Protein 5SXP (pdb70)

B-factor: mean 20.51, std 12.81, range [7.05, 92.84]

Structure (mmCIF, N/CA/C/O backbone):
data_5SXP
#
_entry.id   5SXP
#
_cell.length_a   28.845
_cell.length_b   43.451
_cell.length_c   61.482
_cell.angle_alpha   90.37
_cell.angle_beta   101.01
_cell.angle_gamma   105.25
#
_symmetry.space_group_name_H-M   'P 1'
#
loop_
_entity.id
_entity.type
_entity.pdbx_description
1 polymer 'Rho guanine nucleotide exchange factor 7'
2 polymer 'E3 ubiquitin-protein ligase Itchy homolog'
3 water water
#
loop_
_atom_site.group_PDB
_atom_site.id
_atom_site.type_symbol
_atom_site.label_atom_id
_atom_site.label_alt_id
_atom_site.label_comp_id
_atom_site.label_asym_id
_atom_site.label_entity_id
_atom_site.label_seq_id
_atom_site.pdbx_PDB_ins_code
_atom_site.Cartn_x
_atom_site.Cartn_y
_atom_site.Cartn_z
_atom_site.occupancy
_atom_site.B_iso_or_equiv
_atom_site.auth_seq_id
_atom_site.auth_comp_id
_atom_site.auth_asym_id
_atom_site.auth_atom_id
_atom_site.pdbx_PDB_model_num
ATOM 1 N N . SER A 1 2 ? -1.220 29.214 -15.147 1.00 58.40 183 SER A N 1
ATOM 2 C CA . SER A 1 2 ? -1.449 28.922 -16.558 1.00 57.31 183 SER A CA 1
ATOM 3 C C . SER A 1 2 ? -2.020 27.515 -16.723 1.00 54.56 183 SER A C 1
ATOM 4 O O . SER A 1 2 ? -3.236 27.326 -16.681 1.00 54.98 183 SER A O 1
ATOM 11 N N . ASN A 1 3 ? -1.132 26.537 -16.913 1.00 50.73 184 ASN A N 1
ATOM 12 C CA . ASN A 1 3 ? -1.544 25.147 -17.041 1.00 46.30 184 ASN A CA 1
ATOM 13 C C . ASN A 1 3 ? -2.540 24.771 -15.949 1.00 38.33 184 ASN A C 1
ATOM 14 O O . ASN A 1 3 ? -2.432 25.211 -14.801 1.00 39.14 184 ASN A O 1
ATOM 25 N N . ASN A 1 4 ? -3.519 23.956 -16.327 1.00 29.72 185 ASN A N 1
ATOM 26 C CA . ASN A 1 4 ? -4.493 23.444 -15.373 1.00 23.93 185 ASN A CA 1
ATOM 27 C C . ASN A 1 4 ? -3.781 22.692 -14.252 1.00 21.91 185 ASN A C 1
ATOM 28 O O . ASN A 1 4 ? -2.694 22.138 -14.442 1.00 21.86 185 ASN A O 1
ATOM 39 N N . GLN A 1 5 ? -4.395 22.687 -13.068 1.00 19.44 186 GLN A N 1
ATOM 40 C CA . GLN A 1 5 ? -3.827 21.984 -11.923 1.00 17.37 186 GLN A CA 1
ATOM 41 C C . GLN A 1 5 ? -4.944 21.444 -11.043 1.00 15.26 186 GLN A C 1
ATOM 42 O O . GLN A 1 5 ? -5.884 22.168 -10.707 1.00 15.45 186 GLN A O 1
ATOM 56 N N . LEU A 1 6 ? -4.821 20.178 -10.662 1.00 13.97 187 LEU A N 1
ATOM 57 C CA . LEU A 1 6 ? -5.803 19.555 -9.790 1.00 13.78 187 LEU A CA 1
ATOM 58 C C . LEU A 1 6 ? -5.645 20.048 -8.357 1.00 12.43 187 LEU A C 1
ATOM 59 O O . LEU A 1 6 ? -4.542 20.345 -7.888 1.00 12.52 187 LEU A O 1
ATOM 75 N N . VAL A 1 7 ? -6.776 20.129 -7.663 1.00 11.88 188 VAL A N 1
ATOM 76 C CA . VAL A 1 7 ? -6.841 20.557 -6.274 1.00 11.57 188 VAL A CA 1
ATOM 77 C C . VAL A 1 7 ? -7.554 19.464 -5.495 1.00 10.86 188 VAL A C 1
ATOM 78 O O . VAL A 1 7 ? -8.576 18.937 -5.946 1.00 11.18 188 VAL A O 1
ATOM 91 N N . VAL A 1 8 ? -7.014 19.116 -4.333 1.00 10.17 189 VAL A N 1
ATOM 92 C CA . VAL A 1 8 ? -7.620 18.102 -3.484 1.00 10.88 189 VAL A CA 1
ATOM 93 C C . VAL A 1 8 ? -7.682 18.637 -2.063 1.00 11.26 189 VAL A C 1
ATOM 94 O O . VAL A 1 8 ? -7.002 19.599 -1.702 1.00 11.90 189 VAL A O 1
ATOM 107 N N . ARG A 1 9 ? -8.525 17.997 -1.260 1.00 12.03 190 ARG A N 1
ATOM 108 C CA . ARG A 1 9 ? -8.744 18.366 0.129 1.00 13.42 190 ARG A CA 1
ATOM 109 C C . ARG A 1 9 ? -8.487 17.145 1.000 1.00 10.98 190 ARG A C 1
ATOM 110 O O . ARG A 1 9 ? -8.957 16.048 0.687 1.00 11.23 190 ARG A O 1
ATOM 131 N N . ALA A 1 10 ? -7.729 17.329 2.077 1.00 10.17 191 ALA A N 1
ATOM 132 C CA . ALA A 1 10 ? -7.397 16.207 2.948 1.00 9.83 191 ALA A CA 1
ATOM 133 C C . ALA A 1 10 ? -8.646 15.661 3.633 1.00 10.21 191 ALA A C 1
ATOM 134 O O . ALA A 1 10 ? -9.419 16.415 4.235 1.00 11.32 191 ALA A O 1
ATOM 141 N N . LYS A 1 11 ? -8.841 14.339 3.523 1.00 10.74 192 LYS A N 1
ATOM 142 C CA . LYS A 1 11 ? -9.905 13.637 4.237 1.00 12.13 192 LYS A CA 1
ATOM 143 C C . LYS A 1 11 ? -9.507 13.305 5.666 1.00 11.18 192 LYS A C 1
ATOM 144 O O . LYS A 1 11 ? -10.379 13.199 6.540 1.00 11.10 192 LYS A O 1
ATOM 163 N N . PHE A 1 12 ? -8.210 13.113 5.907 1.00 9.95 193 PHE A N 1
ATOM 164 C CA . PHE A 1 12 ? -7.691 12.703 7.201 1.00 10.10 193 PHE A CA 1
ATOM 165 C C . PHE A 1 12 ? -6.414 13.479 7.485 1.00 9.72 193 PHE A C 1
ATOM 166 O O . PHE A 1 12 ? -5.858 14.149 6.608 1.00 9.66 193 PHE A O 1
ATOM 183 N N . ASN A 1 13 ? -5.944 13.366 8.725 1.00 9.44 194 ASN A N 1
ATOM 184 C CA . ASN A 1 13 ? -4.629 13.872 9.100 1.00 9.98 194 ASN A CA 1
ATOM 185 C C . ASN A 1 13 ? -3.535 12.932 8.611 1.00 10.13 194 ASN A C 1
ATOM 186 O O . ASN A 1 13 ? -3.679 11.706 8.657 1.00 10.29 194 ASN A O 1
ATOM 197 N N . PHE A 1 14 ? -2.425 13.514 8.164 1.00 9.62 195 PHE A N 1
ATOM 198 C CA . PHE A 1 14 ? -1.245 12.739 7.811 1.00 8.91 195 PHE A CA 1
ATOM 199 C C . PHE A 1 14 ? -0.018 13.500 8.276 1.00 8.78 195 PHE A C 1
ATOM 200 O O . PHE A 1 14 ? 0.090 14.710 8.047 1.00 9.07 195 PHE A O 1
ATOM 217 N N . GLN A 1 15 ? 0.901 12.791 8.923 1.00 8.62 196 GLN A N 1
ATOM 218 C CA . GLN A 1 15 ? 2.119 13.392 9.448 1.00 8.94 196 GLN A CA 1
ATOM 219 C C . GLN A 1 15 ? 3.324 12.798 8.730 1.00 8.54 196 GLN A C 1
ATOM 220 O O . GLN A 1 15 ? 3.572 11.589 8.817 1.00 9.29 196 GLN A O 1
ATOM 234 N N . GLN A 1 16 ? 4.074 13.653 8.036 1.00 8.79 197 GLN A N 1
ATOM 235 C CA . GLN A 1 16 ? 5.216 13.204 7.255 1.00 9.24 197 GLN A CA 1
ATOM 236 C C . GLN A 1 16 ? 6.264 12.562 8.159 1.00 10.18 197 GLN A C 1
ATOM 237 O O . GLN A 1 16 ? 6.403 12.911 9.335 1.00 10.76 197 GLN A O 1
ATOM 251 N N . THR A 1 17 ? 7.011 11.613 7.595 1.00 11.75 198 THR A N 1
ATOM 252 C CA . THR A 1 17 ? 8.126 10.988 8.294 1.00 13.51 198 THR A CA 1
ATOM 253 C C . THR A 1 17 ? 9.480 11.457 7.786 1.00 14.88 198 THR A C 1
ATOM 254 O O . THR A 1 17 ? 10.498 11.166 8.426 1.00 16.69 198 THR A O 1
ATOM 265 N N . ASN A 1 18 ? 9.516 12.170 6.663 1.00 14.63 199 ASN A N 1
ATOM 266 C CA . ASN A 1 18 ? 10.744 12.726 6.116 1.00 14.75 199 ASN A CA 1
ATOM 267 C C . ASN A 1 18 ? 10.379 13.964 5.303 1.00 14.25 199 ASN A C 1
ATOM 268 O O . ASN A 1 18 ? 9.206 14.334 5.191 1.00 14.49 199 ASN A O 1
ATOM 279 N N . GLU A 1 19 ? 11.392 14.613 4.732 1.00 14.96 200 GLU A N 1
ATOM 280 C CA . GLU A 1 19 ? 11.160 15.866 4.029 1.00 15.28 200 GLU A CA 1
ATOM 281 C C . GLU A 1 19 ? 10.586 15.677 2.630 1.00 15.23 200 GLU A C 1
ATOM 282 O O . GLU A 1 19 ? 10.236 16.674 1.986 1.00 16.91 200 GLU A O 1
ATOM 294 N N . ASP A 1 20 ? 10.490 14.443 2.142 1.00 14.82 201 ASP A N 1
ATOM 295 C CA . ASP A 1 20 ? 9.891 14.169 0.843 1.00 15.88 201 ASP A CA 1
ATOM 296 C C . ASP A 1 20 ? 8.402 13.872 0.931 1.00 13.75 201 ASP A C 1
ATOM 297 O O . ASP A 1 20 ? 7.782 13.583 -0.097 1.00 14.46 201 ASP A O 1
ATOM 306 N N . GLU A 1 21 ? 7.826 13.920 2.125 1.00 11.63 202 GLU A N 1
ATOM 307 C CA . GLU A 1 21 ? 6.403 13.722 2.332 1.00 10.12 202 GLU A CA 1
ATOM 308 C C . GLU A 1 21 ? 5.762 15.016 2.818 1.00 9.57 202 GLU A C 1
ATOM 309 O O . GLU A 1 21 ? 6.419 15.882 3.400 1.00 11.50 202 GLU A O 1
ATOM 321 N N . LEU A 1 22 ? 4.463 15.134 2.566 1.00 8.93 203 LEU A N 1
ATOM 322 C CA . LEU A 1 22 ? 3.699 16.342 2.855 1.00 9.52 203 LEU A CA 1
ATOM 323 C C . LEU A 1 22 ? 2.747 16.082 4.017 1.00 10.71 203 LEU A C 1
ATOM 324 O O . LEU A 1 22 ? 1.864 15.225 3.914 1.00 12.81 203 LEU A O 1
ATOM 340 N N . SER A 1 23 ? 2.920 16.829 5.108 1.00 9.30 204 SER A N 1
ATOM 341 C CA . SER A 1 23 ? 2.003 16.760 6.241 1.00 9.45 204 SER A CA 1
ATOM 342 C C . SER A 1 23 ? 0.767 17.611 5.981 1.00 10.64 204 SER A C 1
ATOM 343 O O . SER A 1 23 ? 0.837 18.650 5.318 1.00 11.68 204 SER A O 1
ATOM 351 N N . PHE A 1 24 ? -0.369 17.177 6.530 1.00 10.39 205 PHE A N 1
ATOM 352 C CA . PHE A 1 24 ? -1.547 18.034 6.514 1.00 10.56 205 PHE A CA 1
ATOM 353 C C . PHE A 1 24 ? -2.552 17.616 7.578 1.00 10.99 205 PHE A C 1
ATOM 354 O O . PHE A 1 24 ? -2.492 16.515 8.134 1.00 11.13 205 PHE A O 1
ATOM 371 N N . SER A 1 25 ? -3.470 18.539 7.859 1.00 11.88 206 SER A N 1
ATOM 372 C CA . SER A 1 25 ? -4.647 18.291 8.675 1.00 11.95 206 SER A CA 1
ATOM 373 C C . SER A 1 25 ? -5.856 18.089 7.773 1.00 11.37 206 SER A C 1
ATOM 374 O O . SER A 1 25 ? -5.936 18.650 6.677 1.00 11.89 206 SER A O 1
ATOM 382 N N . LYS A 1 26 ? -6.804 17.290 8.251 1.00 11.41 207 LYS A N 1
ATOM 383 C CA . LYS A 1 26 ? -8.085 17.174 7.570 1.00 11.54 207 LYS A CA 1
ATOM 384 C C . LYS A 1 26 ? -8.614 18.557 7.216 1.00 11.86 207 LYS A C 1
ATOM 385 O O . LYS A 1 26 ? -8.666 19.450 8.067 1.00 12.11 207 LYS A O 1
ATOM 404 N N . GLY A 1 27 ? -8.988 18.734 5.948 1.00 11.96 208 GLY A N 1
ATOM 405 C CA . GLY A 1 27 ? -9.530 19.982 5.455 1.00 12.55 208 GLY A CA 1
ATOM 406 C C . GLY A 1 27 ? -8.548 20.834 4.677 1.00 13.00 208 GLY A C 1
ATOM 407 O O . GLY A 1 27 ? -8.976 21.729 3.937 1.00 13.83 208 GLY A O 1
ATOM 411 N N . ASP A 1 28 ? -7.249 20.594 4.832 1.00 12.76 209 ASP A N 1
ATOM 412 C CA . ASP A 1 28 ? -6.254 21.368 4.100 1.00 12.97 209 ASP A CA 1
ATOM 413 C C . ASP A 1 28 ? -6.426 21.181 2.598 1.00 13.37 209 ASP A C 1
ATOM 414 O O . ASP A 1 28 ? -6.771 20.095 2.122 1.00 13.03 209 ASP A O 1
ATOM 423 N N . VAL A 1 29 ? -6.170 22.252 1.853 1.00 13.37 210 VAL A N 1
ATOM 424 C CA . VAL A 1 29 ? -6.320 22.270 0.401 1.00 13.66 210 VAL A CA 1
ATOM 425 C C . VAL A 1 29 ? -4.938 22.132 -0.225 1.00 12.37 210 VAL A C 1
ATOM 426 O O . VAL A 1 29 ? -4.046 22.950 0.029 1.00 14.53 210 VAL A O 1
ATOM 439 N N . ILE A 1 30 ? -4.779 21.114 -1.066 1.00 11.21 211 ILE A N 1
ATOM 440 C CA . ILE A 1 30 ? -3.493 20.707 -1.618 1.00 11.39 211 ILE A CA 1
ATOM 441 C C . ILE A 1 30 ? -3.555 20.840 -3.133 1.00 11.57 211 ILE A C 1
ATOM 442 O O . ILE A 1 30 ? -4.511 20.370 -3.763 1.00 11.24 211 ILE A O 1
ATOM 458 N N . HIS A 1 31 ? -2.531 21.455 -3.716 1.00 11.98 212 HIS A N 1
ATOM 459 C CA . HIS A 1 31 ? -2.424 21.597 -5.162 1.00 12.94 212 HIS A CA 1
ATOM 460 C C . HIS A 1 31 ? -1.537 20.481 -5.697 1.00 12.11 212 HIS A C 1
ATOM 461 O O . HIS A 1 31 ? -0.356 20.395 -5.345 1.00 12.10 212 HIS A O 1
ATOM 475 N N . VAL A 1 32 ? -2.114 19.631 -6.540 1.00 11.73 213 VAL A N 1
ATOM 476 C CA . VAL A 1 32 ? -1.472 18.390 -6.961 1.00 11.30 213 VAL A CA 1
ATOM 477 C C . VAL A 1 32 ? -0.451 18.683 -8.049 1.00 11.16 213 VAL A C 1
ATOM 478 O O . VAL A 1 32 ? -0.722 19.430 -8.997 1.00 12.61 213 VAL A O 1
ATOM 491 N N . THR A 1 33 ? 0.728 18.074 -7.926 1.00 10.70 214 THR A N 1
ATOM 492 C CA . THR A 1 33 ? 1.785 18.206 -8.917 1.00 11.01 214 THR A CA 1
ATOM 493 C C . THR A 1 33 ? 2.088 16.914 -9.658 1.00 11.25 214 THR A C 1
ATOM 494 O O . THR A 1 33 ? 2.515 16.966 -10.816 1.00 11.40 214 THR A O 1
ATOM 505 N N . ARG A 1 34 ? 1.872 15.761 -9.028 1.00 10.82 215 ARG A N 1
ATOM 506 C CA . ARG A 1 34 ? 2.112 14.473 -9.660 1.00 10.53 215 ARG A CA 1
ATOM 507 C C . ARG A 1 34 ? 1.060 13.474 -9.213 1.00 10.14 215 ARG A C 1
ATOM 508 O O . ARG A 1 34 ? 0.720 13.404 -8.027 1.00 10.45 215 ARG A O 1
ATOM 529 N N . VAL A 1 35 ? 0.551 12.710 -10.176 1.00 9.37 216 VAL A N 1
ATOM 530 C CA . VAL A 1 35 ? -0.332 11.579 -9.926 1.00 10.05 216 VAL A CA 1
ATOM 531 C C . VAL A 1 35 ? 0.301 10.351 -10.561 1.00 12.81 216 VAL A C 1
ATOM 532 O O . VAL A 1 35 ? 0.697 10.384 -11.732 1.00 13.55 216 VAL A O 1
ATOM 545 N N . GLU A 1 36 ? 0.390 9.276 -9.784 1.00 15.12 217 GLU A N 1
ATOM 546 C CA . GLU A 1 36 ? 0.973 8.017 -10.215 1.00 19.11 217 GLU A CA 1
ATOM 547 C C . GLU A 1 36 ? 0.259 6.892 -9.489 1.00 19.22 217 GLU A C 1
ATOM 548 O O . GLU A 1 36 ? -0.254 7.082 -8.384 1.00 18.71 217 GLU A O 1
ATOM 560 N N . GLU A 1 37 ? 0.245 5.718 -10.110 1.00 22.05 218 GLU A N 1
ATOM 561 C CA . GLU A 1 37 ? -0.133 4.513 -9.391 1.00 25.99 218 GLU A CA 1
ATOM 562 C C . GLU A 1 37 ? 0.880 4.248 -8.282 1.00 24.98 218 GLU A C 1
ATOM 563 O O . GLU A 1 37 ? 2.029 4.693 -8.341 1.00 25.73 218 GLU A O 1
ATOM 575 N N . GLY A 1 38 ? 0.435 3.540 -7.248 1.00 23.87 219 GLY A N 1
ATOM 576 C CA . GLY A 1 38 ? 1.310 3.089 -6.176 1.00 23.56 219 GLY A CA 1
ATOM 577 C C . GLY A 1 38 ? 0.954 3.611 -4.798 1.00 21.72 219 GLY A C 1
ATOM 578 O O . GLY A 1 38 ? 1.676 3.296 -3.842 1.00 23.91 219 GLY A O 1
ATOM 582 N N . GLY A 1 39 ? -0.115 4.399 -4.633 1.00 17.19 220 GLY A N 1
ATOM 583 C CA . GLY A 1 39 ? -0.581 4.809 -3.326 1.00 14.16 220 GLY A CA 1
ATOM 584 C C . GLY A 1 39 ? -0.195 6.208 -2.897 1.00 11.17 220 GLY A C 1
ATOM 585 O O . GLY A 1 39 ? -0.690 6.669 -1.860 1.00 10.80 220 GLY A O 1
ATOM 589 N N . TRP A 1 40 ? 0.641 6.907 -3.663 1.00 10.31 221 TRP A N 1
ATOM 590 C CA . TRP A 1 40 ? 1.136 8.223 -3.284 1.00 9.20 221 TRP A CA 1
ATOM 591 C C . TRP A 1 40 ? 0.993 9.196 -4.444 1.00 9.03 221 TRP A C 1
ATOM 592 O O . TRP A 1 40 ? 1.286 8.854 -5.592 1.00 10.36 221 TRP A O 1
ATOM 613 N N . TRP A 1 41 ? 0.544 10.408 -4.128 1.00 8.55 222 TRP A N 1
ATOM 614 C CA . TRP A 1 41 ? 0.566 11.539 -5.046 1.00 8.37 222 TRP A CA 1
ATOM 615 C C . TRP A 1 41 ? 1.420 12.645 -4.447 1.00 8.27 222 TRP A C 1
ATOM 616 O O . TRP A 1 41 ? 1.709 12.644 -3.250 1.00 8.25 222 TRP A O 1
ATOM 637 N N . GLU A 1 42 ? 1.809 13.603 -5.287 1.00 8.03 223 GLU A N 1
ATOM 638 C CA . GLU A 1 42 ? 2.644 14.726 -4.873 1.00 8.79 223 GLU A CA 1
ATOM 639 C C . GLU A 1 42 ? 1.860 16.025 -5.002 1.00 9.15 223 GLU A C 1
ATOM 640 O O . GLU A 1 42 ? 1.070 16.191 -5.936 1.00 9.32 223 GLU A O 1
ATOM 652 N N . GLY A 1 43 ? 2.079 16.944 -4.066 1.00 8.60 224 GLY A N 1
ATOM 653 C CA . GLY A 1 43 ? 1.396 18.221 -4.124 1.00 9.71 224 GLY A CA 1
ATOM 654 C C . GLY A 1 43 ? 2.051 19.240 -3.219 1.00 10.67 224 GLY A C 1
ATOM 655 O O . GLY A 1 43 ? 3.033 18.959 -2.527 1.00 10.17 224 GLY A O 1
ATOM 659 N N . THR A 1 44 ? 1.488 20.444 -3.241 1.00 12.15 225 THR A N 1
ATOM 660 C CA . THR A 1 44 ? 2.026 21.577 -2.511 1.00 13.66 225 THR A CA 1
ATOM 661 C C . THR A 1 44 ? 0.978 22.128 -1.558 1.00 12.72 225 THR A C 1
ATOM 662 O O . THR A 1 44 ? -0.219 22.163 -1.869 1.00 13.06 225 THR A O 1
ATOM 673 N N . LEU A 1 45 ? 1.455 22.573 -0.399 1.00 12.77 226 LEU A N 1
ATOM 674 C CA . LEU A 1 45 ? 0.609 23.127 0.651 1.00 12.45 226 LEU A CA 1
ATOM 675 C C . LEU A 1 45 ? 1.446 24.101 1.463 1.00 13.76 226 LEU A C 1
ATOM 676 O O . LEU A 1 45 ? 2.490 23.717 2.001 1.00 13.63 226 LEU A O 1
ATOM 692 N N . ASN A 1 46 ? 0.997 25.353 1.532 1.00 16.29 227 ASN A N 1
ATOM 693 C CA . ASN A 1 46 ? 1.606 26.365 2.396 1.00 19.84 227 ASN A CA 1
ATOM 694 C C . ASN A 1 46 ? 3.123 26.414 2.223 1.00 20.78 227 ASN A C 1
ATOM 695 O O . ASN A 1 46 ? 3.882 26.472 3.194 1.00 22.08 227 ASN A O 1
ATOM 706 N N . GLY A 1 47 ? 3.569 26.392 0.969 1.00 19.73 228 GLY A N 1
ATOM 707 C CA . GLY A 1 47 ? 4.977 26.547 0.661 1.00 20.45 228 GLY A CA 1
ATOM 708 C C . GLY A 1 47 ? 5.806 25.290 0.781 1.00 20.76 228 GLY A C 1
ATOM 709 O O . GLY A 1 47 ? 7.030 25.358 0.613 1.00 22.18 228 GLY A O 1
ATOM 713 N N . ARG A 1 48 ? 5.184 24.149 1.063 1.00 20.06 229 ARG A N 1
ATOM 714 C CA . ARG A 1 48 ? 5.869 22.871 1.157 1.00 20.42 229 ARG A CA 1
ATOM 715 C C . ARG A 1 48 ? 5.385 21.951 0.044 1.00 17.62 229 ARG A C 1
ATOM 716 O O . ARG A 1 48 ? 4.237 22.035 -0.397 1.00 16.02 229 ARG A O 1
ATOM 737 N N . THR A 1 49 ? 6.277 21.075 -0.411 1.00 17.45 230 THR A N 1
ATOM 738 C CA . THR A 1 49 ? 5.961 20.104 -1.445 1.00 17.13 230 THR A CA 1
ATOM 739 C C . THR A 1 49 ? 6.348 18.721 -0.949 1.00 15.75 230 THR A C 1
ATOM 740 O O . THR A 1 49 ? 7.353 18.564 -0.246 1.00 16.21 230 THR A O 1
ATOM 751 N N . GLY A 1 50 ? 5.545 17.724 -1.296 1.00 12.42 231 GLY A N 1
ATOM 752 C CA . GLY A 1 50 ? 5.903 16.361 -0.956 1.00 11.42 231 GLY A CA 1
ATOM 753 C C . GLY A 1 50 ? 4.808 15.391 -1.337 1.00 9.44 231 GLY A C 1
ATOM 754 O O . GLY A 1 50 ? 3.752 15.771 -1.857 1.00 10.13 231 GLY A O 1
ATOM 758 N N . TRP A 1 51 ? 5.090 14.120 -1.074 1.00 9.00 232 TRP A N 1
ATOM 759 C CA . TRP A 1 51 ? 4.181 13.028 -1.379 1.00 8.27 232 TRP A CA 1
ATOM 760 C C . TRP A 1 51 ? 3.269 12.733 -0.196 1.00 8.88 232 TRP A C 1
ATOM 761 O O . TRP A 1 51 ? 3.653 12.877 0.967 1.00 9.10 232 TRP A O 1
ATOM 782 N N . PHE A 1 52 ? 2.052 12.309 -0.510 1.00 8.56 233 PHE A N 1
ATOM 783 C CA . PHE A 1 52 ? 1.046 12.003 0.492 1.00 8.49 233 PHE A CA 1
ATOM 784 C C . PHE A 1 52 ? 0.217 10.824 0.006 1.00 8.26 233 PHE A C 1
ATOM 785 O O . PHE A 1 52 ? 0.218 10.509 -1.190 1.00 8.59 233 PHE A O 1
ATOM 802 N N . PRO A 1 53 ? -0.503 10.149 0.906 1.00 8.36 234 PRO A N 1
ATOM 803 C CA . PRO A 1 53 ? -1.323 9.005 0.478 1.00 8.53 234 PRO A CA 1
ATOM 804 C C . PRO A 1 53 ? -2.479 9.453 -0.402 1.00 8.97 234 PRO A C 1
ATOM 805 O O . PRO A 1 53 ? -3.274 10.313 -0.016 1.00 9.67 234 PRO A O 1
ATOM 816 N N . SER A 1 54 ? -2.577 8.856 -1.592 1.00 10.49 235 SER A N 1
ATOM 817 C CA . SER A 1 54 ? -3.637 9.248 -2.517 1.00 11.33 235 SER A CA 1
ATOM 818 C C . SER A 1 54 ? -5.020 8.934 -1.965 1.00 11.57 235 SER A C 1
ATOM 819 O O . SER A 1 54 ? -5.996 9.583 -2.354 1.00 12.38 235 SER A O 1
ATOM 827 N N . ASN A 1 55 ? -5.132 7.967 -1.057 1.00 11.36 236 ASN A N 1
ATOM 828 C CA A ASN A 1 55 ? -6.410 7.634 -0.446 0.55 12.57 236 ASN A CA 1
ATOM 829 C CA B ASN A 1 55 ? -6.428 7.645 -0.474 0.45 12.57 236 ASN A CA 1
ATOM 830 C C . ASN A 1 55 ? -6.789 8.558 0.695 1.00 11.19 236 ASN A C 1
ATOM 831 O O . ASN A 1 55 ? -7.853 8.373 1.295 1.00 12.53 236 ASN A O 1
ATOM 852 N N . TYR A 1 56 ? -5.945 9.531 1.022 1.00 10.07 237 TYR A N 1
ATOM 853 C CA . TYR A 1 56 ? -6.189 10.441 2.130 1.00 9.53 237 TYR A CA 1
ATOM 854 C C . TYR A 1 56 ? -6.804 11.760 1.687 1.00 10.48 237 TYR A C 1
ATOM 855 O O . TYR A 1 56 ? -6.987 12.653 2.519 1.00 10.74 237 TYR A O 1
ATOM 873 N N . VAL A 1 57 ? -7.143 11.908 0.405 1.00 10.40 238 VAL A N 1
ATOM 874 C CA . VAL A 1 57 ? -7.669 13.165 -0.109 1.00 9.98 238 VAL A CA 1
ATOM 875 C C . VAL A 1 57 ? -8.913 12.900 -0.946 1.00 11.51 238 VAL A C 1
ATOM 876 O O . VAL A 1 57 ? -9.162 11.785 -1.413 1.00 12.32 238 VAL A O 1
ATOM 889 N N . ARG A 1 58 ? -9.695 13.956 -1.127 1.00 11.85 239 ARG A N 1
ATOM 890 C CA . ARG A 1 58 ? -10.846 13.932 -2.015 1.00 13.96 239 ARG A CA 1
ATOM 891 C C . ARG A 1 58 ? -10.746 15.109 -2.974 1.00 12.68 239 ARG A C 1
ATOM 892 O O . ARG A 1 58 ? -10.107 16.120 -2.679 1.00 12.72 239 ARG A O 1
ATOM 913 N N . GLU A 1 59 ? -11.365 14.955 -4.137 1.00 12.35 240 GLU A N 1
ATOM 914 C CA A GLU A 1 59 ? -11.293 15.947 -5.205 0.66 12.08 240 GLU A CA 1
ATOM 915 C CA B GLU A 1 59 ? -11.224 15.976 -5.153 0.34 11.71 240 GLU A CA 1
ATOM 916 C C . GLU A 1 59 ? -12.156 17.160 -4.884 1.00 12.82 240 GLU A C 1
ATOM 917 O O . GLU A 1 59 ? -13.117 17.082 -4.111 1.00 13.05 240 GLU A O 1
ATOM 940 N N . VAL A 1 60 ? -11.818 18.283 -5.515 1.00 13.51 241 VAL A N 1
ATOM 941 C CA . VAL A 1 60 ? -12.566 19.530 -5.422 1.00 14.89 241 VAL A CA 1
ATOM 942 C C . VAL A 1 60 ? -13.051 19.881 -6.820 1.00 15.71 241 VAL A C 1
ATOM 943 O O . VAL A 1 60 ? -12.257 19.898 -7.769 1.00 15.86 241 VAL A O 1
ATOM 956 N N . LYS A 1 61 ? -14.342 20.171 -6.950 1.00 16.03 242 LYS A N 1
ATOM 957 C CA . LYS A 1 61 ? -14.892 20.518 -8.255 1.00 16.13 242 LYS A CA 1
ATOM 958 C C . LYS A 1 61 ? -14.404 21.899 -8.671 1.00 16.63 242 LYS A C 1
ATOM 959 O O . LYS A 1 61 ? -14.552 22.873 -7.926 1.00 17.63 242 LYS A O 1
ATOM 978 N N . ALA A 1 62 ? -13.828 21.980 -9.868 1.00 16.48 243 ALA A N 1
ATOM 979 C CA . ALA A 1 62 ? -13.324 23.241 -10.404 1.00 18.61 243 ALA A CA 1
ATOM 980 C C . ALA A 1 62 ? -14.465 24.137 -10.867 1.00 22.11 243 ALA A C 1
ATOM 981 O O . ALA A 1 62 ? -15.522 23.663 -11.291 1.00 22.27 243 ALA A O 1
ATOM 989 N N . SER B 1 2 ? -7.890 1.679 -1.770 1.00 75.74 183 SER B N 1
ATOM 990 C CA . SER B 1 2 ? -7.161 2.016 -2.990 1.00 75.35 183 SER B CA 1
ATOM 991 C C . SER B 1 2 ? -8.077 2.721 -3.982 1.00 73.42 183 SER B C 1
ATOM 992 O O . SER B 1 2 ? -7.796 2.763 -5.176 1.00 73.43 183 SER B O 1
ATOM 999 N N . ASN B 1 3 ? -9.140 3.336 -3.463 1.00 71.12 184 ASN B N 1
ATOM 1000 C CA . A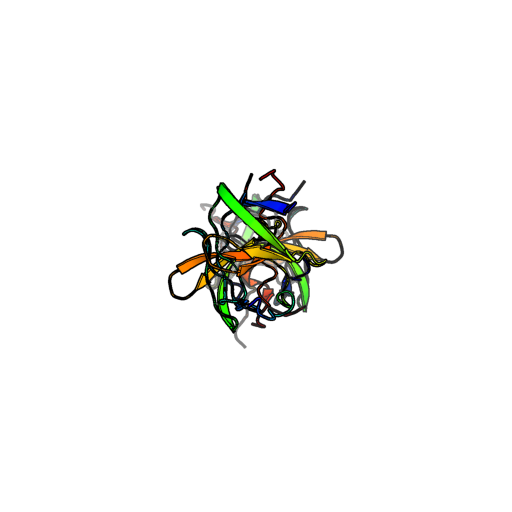SN B 1 3 ? -10.334 3.610 -4.253 1.00 68.31 184 ASN B CA 1
ATOM 1001 C C . ASN B 1 3 ? -10.541 5.078 -4.617 1.00 62.66 184 ASN B C 1
ATOM 1002 O O . ASN B 1 3 ? -11.635 5.429 -5.072 1.00 63.64 184 ASN B O 1
ATOM 1013 N N . ASN B 1 4 ? -9.550 5.948 -4.437 1.00 55.39 185 ASN B N 1
ATOM 1014 C CA . ASN B 1 4 ? -9.743 7.346 -4.824 1.00 48.13 185 ASN B CA 1
ATOM 1015 C C . ASN B 1 4 ? -9.847 7.415 -6.343 1.00 43.82 185 ASN B C 1
ATOM 1016 O O . ASN B 1 4 ? -8.844 7.315 -7.053 1.00 43.64 185 ASN B O 1
ATOM 1027 N N . GLN B 1 5 ? -11.069 7.583 -6.848 1.00 39.19 186 GLN B N 1
ATOM 1028 C CA . GLN B 1 5 ? -11.292 7.720 -8.283 1.00 34.23 186 GLN B CA 1
ATOM 1029 C C . GLN B 1 5 ? -11.045 9.166 -8.685 1.00 26.83 186 GLN B C 1
ATOM 1030 O O . GLN B 1 5 ? -11.845 10.048 -8.358 1.00 26.24 186 GLN B O 1
ATOM 1044 N N . LEU B 1 6 ? -9.962 9.404 -9.421 1.00 20.91 187 LEU B N 1
ATOM 1045 C CA . LEU B 1 6 ? -9.596 10.737 -9.877 1.00 17.64 187 LEU B CA 1
ATOM 1046 C C . LEU B 1 6 ? -10.206 10.960 -11.258 1.00 15.03 187 LEU B C 1
ATOM 1047 O O . LEU B 1 6 ? -9.790 10.327 -12.235 1.00 15.26 187 LEU B O 1
ATOM 1063 N N . VAL B 1 7 ? -11.173 11.875 -11.352 1.00 12.66 188 VAL B N 1
ATOM 1064 C CA . VAL B 1 7 ? -11.922 12.099 -12.585 1.00 11.58 188 VAL B CA 1
ATOM 1065 C C . VAL B 1 7 ? -11.900 13.569 -12.982 1.00 10.76 188 VAL B C 1
ATOM 1066 O O . VAL B 1 7 ? -11.852 14.475 -12.141 1.00 10.64 188 VAL B O 1
ATOM 1079 N N . VAL B 1 8 ? -11.956 13.790 -14.294 1.00 10.04 189 VAL B N 1
ATOM 1080 C CA . VAL B 1 8 ? -12.073 15.108 -14.900 1.00 9.48 189 VAL B CA 1
ATOM 1081 C C . VAL B 1 8 ? -13.146 15.030 -15.980 1.00 10.14 189 VAL B C 1
ATOM 1082 O O . VAL B 1 8 ? -13.438 13.963 -16.524 1.00 10.50 189 VAL B O 1
ATOM 1095 N N . ARG B 1 9 ? -13.717 16.188 -16.302 1.00 10.51 190 ARG B N 1
ATOM 1096 C CA . ARG B 1 9 ? -14.762 16.302 -17.315 1.00 10.34 190 ARG B CA 1
ATOM 1097 C C . ARG B 1 9 ? -14.253 17.162 -18.465 1.00 10.58 190 ARG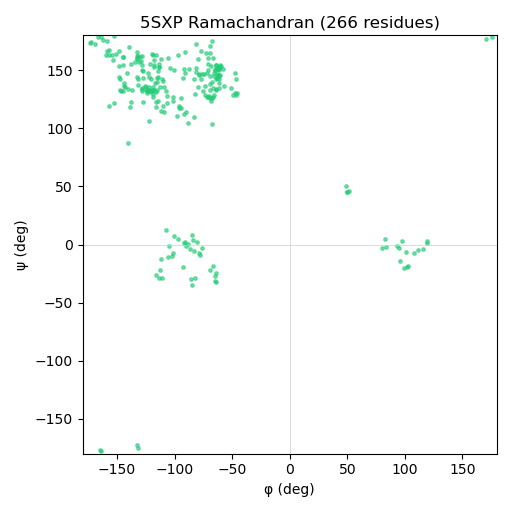 B C 1
ATOM 1098 O O . ARG B 1 9 ? -13.715 18.251 -18.242 1.00 11.05 190 ARG B O 1
ATOM 1119 N N . ALA B 1 10 ? -14.420 16.672 -19.689 1.00 10.22 191 ALA B N 1
ATOM 1120 C CA . ALA B 1 10 ? -13.942 17.405 -20.854 1.00 10.90 191 ALA B CA 1
ATOM 1121 C C . ALA B 1 10 ? -14.719 18.704 -21.046 1.00 11.39 191 ALA B C 1
ATOM 1122 O O . ALA B 1 10 ? -15.954 18.705 -21.088 1.00 12.80 191 ALA B O 1
ATOM 1129 N N . LYS B 1 11 ? -13.980 19.814 -21.147 1.00 11.49 192 LYS B N 1
ATOM 1130 C CA . LYS B 1 11 ? -14.557 21.106 -21.510 1.00 13.75 192 LYS B CA 1
ATOM 1131 C C . LYS B 1 11 ? -14.652 21.287 -23.017 1.00 12.81 192 LYS B C 1
ATOM 1132 O O . LYS B 1 11 ? -15.527 22.018 -23.499 1.00 13.57 192 LYS B O 1
ATOM 1151 N N . PHE B 1 12 ? -13.744 20.659 -23.760 1.00 12.47 193 PHE B N 1
ATOM 1152 C CA . PHE B 1 12 ? -13.661 20.787 -25.206 1.00 12.14 193 PHE B CA 1
ATOM 1153 C C . PHE B 1 12 ? -13.400 19.411 -25.799 1.00 11.72 193 PHE B C 1
ATOM 1154 O O . PHE B 1 12 ? -12.859 18.521 -25.138 1.00 12.49 193 PHE B O 1
ATOM 1171 N N . ASN B 1 13 ? -13.786 19.248 -27.059 1.00 11.22 194 ASN B N 1
ATOM 1172 C CA . ASN B 1 13 ? -13.417 18.055 -27.802 1.00 11.44 194 ASN B CA 1
ATOM 1173 C C . ASN B 1 13 ? -11.909 18.014 -28.022 1.00 10.94 194 ASN B C 1
ATOM 1174 O O . ASN B 1 13 ? -11.252 19.047 -28.187 1.00 10.59 194 ASN B O 1
ATOM 1185 N N . PHE B 1 14 ? -11.365 16.799 -28.052 1.00 10.67 195 PHE B N 1
ATOM 1186 C CA . PHE B 1 14 ? -9.975 16.577 -28.432 1.00 9.28 195 PHE B CA 1
ATOM 1187 C C . PHE B 1 14 ? -9.882 15.285 -29.224 1.00 9.22 195 PHE B C 1
ATOM 1188 O O . PHE B 1 14 ? -10.473 14.270 -28.839 1.00 9.23 195 PHE B O 1
ATOM 1205 N N . GLN B 1 15 ? -9.128 15.321 -30.323 1.00 9.55 196 GLN B N 1
ATOM 1206 C CA . GLN B 1 15 ? -8.969 14.170 -31.206 1.00 10.25 196 GLN B CA 1
ATOM 1207 C C . GLN B 1 15 ? -7.517 13.717 -31.214 1.00 9.87 196 GLN B C 1
ATOM 1208 O O . GLN B 1 15 ? -6.616 14.492 -31.558 1.00 10.50 196 GLN B O 1
ATOM 1222 N N . GLN B 1 16 ? -7.304 12.454 -30.855 1.00 8.92 197 GLN B N 1
ATOM 1223 C CA . GLN B 1 16 ? -5.976 11.864 -30.835 1.00 9.40 197 GLN B CA 1
ATOM 1224 C C . GLN B 1 16 ? -5.352 11.869 -32.225 1.00 10.36 197 GLN B C 1
ATOM 1225 O O . GLN B 1 16 ? -6.046 11.812 -33.244 1.00 10.65 197 GLN B O 1
ATOM 1239 N N . THR B 1 17 ? -4.020 11.915 -32.257 1.00 10.85 198 THR B N 1
ATOM 1240 C CA . THR B 1 17 ? -3.273 11.766 -33.500 1.00 12.42 198 THR B CA 1
ATOM 1241 C C . THR B 1 17 ? -2.665 10.378 -33.665 1.00 13.58 198 THR B C 1
ATOM 1242 O O . THR B 1 17 ? -2.197 10.055 -34.764 1.00 14.07 198 THR B O 1
ATOM 1253 N N . ASN B 1 18 ? -2.696 9.547 -32.624 1.00 13.58 199 ASN B N 1
ATOM 1254 C CA . ASN B 1 18 ? -2.179 8.184 -32.681 1.00 12.91 199 ASN B CA 1
ATOM 1255 C C . ASN B 1 18 ? -2.716 7.418 -31.478 1.00 12.96 199 ASN B C 1
ATOM 1256 O O . ASN B 1 18 ? -3.485 7.951 -30.672 1.00 12.81 199 ASN B O 1
ATOM 1267 N N . GLU B 1 19 ? -2.281 6.159 -31.354 1.00 14.81 200 GLU B N 1
ATOM 1268 C CA . GLU B 1 19 ? -2.798 5.263 -30.316 1.00 18.08 200 GLU B CA 1
ATOM 1269 C C . GLU B 1 19 ? -2.416 5.698 -28.908 1.00 14.77 200 GLU B C 1
ATOM 1270 O O . GLU B 1 19 ? -3.020 5.214 -27.943 1.00 15.02 200 GLU B O 1
ATOM 1282 N N . ASP B 1 20 ? -1.402 6.552 -28.763 1.00 12.72 201 ASP B N 1
ATOM 1283 C CA . ASP B 1 20 ? -0.923 6.973 -27.451 1.00 12.62 201 ASP B CA 1
ATOM 1284 C C . ASP B 1 20 ? -1.746 8.106 -26.863 1.00 11.04 201 ASP B C 1
ATOM 1285 O O . ASP B 1 20 ? -1.503 8.494 -25.714 1.00 11.84 201 ASP B O 1
ATOM 1294 N N . GLU B 1 21 ? -2.693 8.650 -27.619 1.00 10.46 202 GLU B N 1
ATOM 1295 C CA . GLU B 1 21 ? -3.466 9.804 -27.196 1.00 10.90 202 GLU B CA 1
ATOM 1296 C C . GLU B 1 21 ? -4.935 9.424 -27.097 1.00 9.74 202 GLU B C 1
ATOM 1297 O O . GLU B 1 21 ? -5.406 8.505 -27.777 1.00 10.38 202 GLU B O 1
ATOM 1309 N N . LEU B 1 22 ? -5.647 10.130 -26.223 1.00 8.95 203 LEU B N 1
ATOM 1310 C CA . LEU B 1 22 ? -7.013 9.791 -25.838 1.00 9.38 203 LEU B CA 1
ATOM 1311 C C . LEU B 1 22 ? -7.978 10.818 -26.421 1.00 9.79 203 LEU B C 1
ATOM 1312 O O . LEU B 1 22 ? -7.953 11.987 -26.021 1.00 11.67 203 LEU B O 1
ATOM 1328 N N . SER B 1 23 ? -8.839 10.379 -27.340 1.00 9.73 204 SER B N 1
ATOM 1329 C CA . SER B 1 23 ? -9.890 11.231 -27.881 1.00 9.13 204 SER B CA 1
ATOM 1330 C C . SER B 1 23 ? -11.066 11.328 -26.912 1.00 10.07 204 SER B C 1
ATOM 1331 O O . SER B 1 23 ? -11.402 10.369 -26.212 1.00 11.20 204 SER B O 1
ATOM 1339 N N . PHE B 1 24 ? -11.708 12.493 -26.887 1.00 9.66 205 PHE B N 1
ATOM 1340 C CA . PHE B 1 24 ? -12.952 12.619 -26.140 1.00 9.90 205 PHE B CA 1
ATOM 1341 C C . PHE B 1 24 ? -13.770 13.779 -26.689 1.00 10.84 205 PHE B C 1
ATOM 1342 O O . PHE B 1 24 ? -13.295 14.602 -27.478 1.00 10.22 205 PHE B O 1
ATOM 1359 N N . SER B 1 25 ? -15.025 13.816 -26.259 1.00 11.98 206 SER B N 1
ATOM 1360 C CA . SER B 1 25 ? -15.950 14.884 -26.586 1.00 12.79 206 SER B CA 1
ATOM 1361 C C . SER B 1 25 ? -16.290 15.658 -25.325 1.00 12.70 206 SER B C 1
ATOM 1362 O O . SER B 1 25 ? -16.234 15.122 -24.214 1.00 12.77 206 SER B O 1
ATOM 1370 N N . LYS B 1 26 ? -16.633 16.931 -25.509 1.00 12.95 207 LYS B N 1
ATOM 1371 C CA . LYS B 1 26 ? -17.100 17.756 -24.407 1.00 13.68 207 LYS B CA 1
ATOM 1372 C C . LYS B 1 26 ? -18.136 16.995 -23.589 1.00 13.81 207 LYS B C 1
ATOM 1373 O O . LYS B 1 26 ? -19.079 16.423 -24.141 1.00 14.56 207 LYS B O 1
ATOM 1392 N N . GLY B 1 27 ? -17.944 16.970 -22.270 1.00 12.62 208 GLY B N 1
ATOM 1393 C CA . GLY B 1 27 ? -18.849 16.296 -21.366 1.00 12.73 208 GLY B CA 1
ATOM 1394 C C . GLY B 1 27 ? -18.390 14.920 -20.920 1.00 13.62 208 GLY B C 1
ATOM 1395 O O . GLY B 1 27 ? -18.872 14.427 -19.893 1.00 14.04 208 GLY B O 1
ATOM 1399 N N . ASP B 1 28 ? -17.482 14.288 -21.664 1.00 12.72 209 ASP B N 1
ATOM 1400 C CA . ASP B 1 28 ? -16.961 12.989 -21.270 1.00 12.53 209 ASP B CA 1
ATOM 1401 C C . ASP B 1 28 ? -16.235 13.100 -19.934 1.00 12.25 209 ASP B C 1
ATOM 1402 O O . ASP B 1 28 ? -15.587 14.104 -19.635 1.00 11.65 209 ASP B O 1
ATOM 1411 N N . VAL B 1 29 ? -16.328 12.040 -19.138 1.00 12.51 210 VAL B N 1
ATOM 1412 C CA . VAL B 1 29 ? -15.638 11.937 -17.856 1.00 12.28 210 VAL B CA 1
ATOM 1413 C C . VAL B 1 29 ? -14.485 10.958 -18.021 1.00 12.54 210 VAL B C 1
ATOM 1414 O O . VAL B 1 29 ? -14.690 9.795 -18.383 1.00 13.39 210 VAL B O 1
ATOM 1427 N N . ILE B 1 30 ? -13.278 11.442 -17.748 1.00 12.02 211 ILE B N 1
ATOM 1428 C CA . ILE B 1 30 ? -12.036 10.702 -17.935 1.00 11.66 211 ILE B CA 1
ATOM 1429 C C . ILE B 1 30 ? -11.461 10.353 -16.570 1.00 10.91 211 ILE B C 1
ATOM 1430 O O . ILE B 1 30 ? -11.402 11.203 -15.679 1.00 10.24 211 ILE B O 1
ATOM 1446 N N . HIS B 1 31 ? -11.014 9.107 -16.419 1.00 11.16 212 HIS B N 1
ATOM 1447 C CA . HIS B 1 31 ? -10.338 8.664 -15.205 1.00 11.51 212 HIS B CA 1
ATOM 1448 C C . HIS B 1 31 ? -8.842 8.911 -15.366 1.00 11.73 212 HIS B C 1
ATOM 1449 O O . HIS B 1 31 ? -8.191 8.302 -16.221 1.00 12.86 212 HIS B O 1
ATOM 1463 N N . VAL B 1 32 ? -8.304 9.821 -14.565 1.00 10.93 213 VAL B N 1
ATOM 1464 C CA . VAL B 1 32 ? -6.921 10.250 -14.732 1.00 11.39 213 VAL B CA 1
ATOM 1465 C C . VAL B 1 32 ? -5.999 9.249 -14.056 1.00 11.79 213 VAL B C 1
ATOM 1466 O O . VAL B 1 32 ? -6.194 8.894 -12.886 1.00 13.94 213 VAL B O 1
ATOM 1479 N N . THR B 1 33 ? -4.984 8.795 -14.795 1.00 10.73 214 THR B N 1
ATOM 1480 C CA . THR B 1 33 ? -4.024 7.828 -14.289 1.00 11.96 214 THR B CA 1
ATOM 1481 C C . THR B 1 33 ? -2.620 8.390 -14.120 1.00 11.79 214 THR B C 1
ATOM 1482 O O . THR B 1 33 ? -1.844 7.831 -13.339 1.00 12.36 214 THR B O 1
ATOM 1493 N N . ARG B 1 34 ? -2.271 9.473 -14.812 1.00 10.18 215 ARG B N 1
ATOM 1494 C CA . ARG B 1 34 ? -0.953 10.064 -14.627 1.00 10.65 215 ARG B CA 1
ATOM 1495 C C . ARG B 1 34 ? -1.021 11.573 -14.800 1.00 9.62 215 ARG B C 1
ATOM 1496 O O . ARG B 1 34 ? -1.589 12.067 -15.778 1.00 9.69 215 ARG B O 1
ATOM 1517 N N . VAL B 1 35 ? -0.424 12.294 -13.853 1.00 9.52 216 VAL B N 1
ATOM 1518 C CA . VAL B 1 35 ? -0.217 13.732 -13.960 1.00 9.79 216 VAL B CA 1
ATOM 1519 C C . VAL B 1 35 ? 1.269 14.001 -13.795 1.00 11.17 216 VAL B C 1
ATOM 1520 O O . VAL B 1 35 ? 1.901 13.475 -12.874 1.00 11.48 216 VAL B O 1
ATOM 1533 N N . GLU B 1 36 ? 1.818 14.806 -14.696 1.00 12.39 217 GLU B N 1
ATOM 1534 C CA . GLU B 1 36 ? 3.153 15.360 -14.546 1.00 15.14 217 GLU B CA 1
ATOM 1535 C C . GLU B 1 36 ? 3.145 16.719 -15.226 1.00 15.74 217 GLU B C 1
ATOM 1536 O O . GLU B 1 36 ? 2.206 17.064 -15.944 1.00 16.14 217 GLU B O 1
ATOM 1548 N N . GLU B 1 37 ? 4.182 17.509 -14.971 1.00 18.16 218 GLU B N 1
ATOM 1549 C CA . GLU B 1 37 ? 4.237 18.842 -15.555 1.00 19.54 218 GLU B CA 1
ATOM 1550 C C . GLU B 1 37 ? 4.240 18.759 -17.081 1.00 19.21 218 GLU B C 1
ATOM 1551 O O . GLU B 1 37 ? 4.629 17.746 -17.667 1.00 19.16 218 GLU B O 1
ATOM 1563 N N . GLY B 1 38 ? 3.768 19.825 -17.728 1.00 19.91 219 GLY B N 1
ATOM 1564 C CA . GLY B 1 38 ? 3.984 20.004 -19.159 1.00 20.04 219 GLY B CA 1
ATOM 1565 C C . GLY B 1 38 ? 2.739 20.076 -20.031 1.00 20.17 219 GLY B C 1
ATOM 1566 O O . GLY B 1 38 ? 2.879 20.164 -21.260 1.00 22.88 219 GLY B O 1
ATOM 1570 N N . GLY B 1 39 ? 1.531 20.036 -19.481 1.00 15.17 220 GLY B N 1
ATOM 1571 C CA . GLY B 1 39 ? 0.326 20.249 -20.261 1.00 13.21 220 GLY B CA 1
ATOM 1572 C C . GLY B 1 39 ? -0.364 18.999 -20.771 1.00 12.14 220 GLY B C 1
ATOM 1573 O O . GLY B 1 39 ? -1.428 19.115 -21.400 1.00 11.72 220 GLY B O 1
ATOM 1577 N N . TRP B 1 40 ? 0.196 17.815 -20.530 1.00 10.19 221 TRP B N 1
ATOM 1578 C CA . TRP B 1 40 ? -0.413 16.552 -20.927 1.00 9.23 221 TRP B CA 1
ATOM 1579 C C . TRP B 1 40 ? -0.650 15.691 -19.695 1.00 9.62 221 TRP B C 1
ATOM 1580 O O . TRP B 1 40 ? 0.260 15.507 -18.876 1.00 8.91 221 TRP B O 1
ATOM 1601 N N . TRP B 1 41 ? -1.862 15.154 -19.577 1.00 8.78 222 TRP B N 1
ATOM 1602 C CA . TRP B 1 41 ? -2.194 14.165 -18.562 1.00 8.12 222 TRP B CA 1
ATOM 1603 C C . TRP B 1 41 ? -2.597 12.862 -19.238 1.00 8.14 222 TRP B C 1
ATOM 1604 O O . TRP B 1 41 ? -2.984 12.842 -20.410 1.00 8.88 222 TRP B O 1
ATOM 1625 N N . GLU B 1 42 ? -2.511 11.765 -18.490 1.00 8.66 223 GLU B N 1
ATOM 1626 C CA . GLU B 1 42 ? -2.878 10.448 -18.995 1.00 9.03 223 GLU B CA 1
ATOM 1627 C C . GLU B 1 42 ? -4.146 9.967 -18.305 1.00 9.31 223 GLU B C 1
ATOM 1628 O O . GLU B 1 42 ? -4.340 10.205 -17.109 1.00 10.49 223 GLU B O 1
ATOM 1640 N N . GLY B 1 43 ? -5.006 9.287 -19.054 1.00 10.19 224 GLY B N 1
ATOM 1641 C CA . GLY B 1 43 ? -6.235 8.798 -18.457 1.00 11.24 224 GLY B CA 1
ATOM 1642 C C . GLY B 1 43 ? -6.892 7.743 -19.320 1.00 12.06 224 GLY B C 1
ATOM 1643 O O . GLY B 1 43 ? -6.377 7.347 -20.371 1.00 11.87 224 GLY B O 1
ATOM 1647 N N . THR B 1 44 ? -8.052 7.288 -18.852 1.00 12.46 225 THR B N 1
ATOM 1648 C CA . THR B 1 44 ? -8.800 6.233 -19.514 1.00 13.49 225 THR B CA 1
ATOM 1649 C C . THR B 1 44 ? -10.238 6.679 -19.732 1.00 12.78 225 THR B C 1
ATOM 1650 O O . THR B 1 44 ? -10.792 7.456 -18.948 1.00 12.55 225 THR B O 1
ATOM 1661 N N . LEU B 1 45 ? -10.839 6.159 -20.799 1.00 12.27 226 LEU B N 1
ATOM 1662 C CA . LEU B 1 45 ? -12.223 6.472 -21.150 1.00 12.71 226 LEU B CA 1
ATOM 1663 C C . LEU B 1 45 ? -12.753 5.337 -22.009 1.00 13.97 226 LEU B C 1
ATOM 1664 O O . LEU B 1 45 ? -12.203 5.071 -23.083 1.00 14.14 226 LEU B O 1
ATOM 1680 N N . ASN B 1 46 ? -13.801 4.666 -21.537 1.00 15.36 227 ASN B N 1
ATOM 1681 C CA . ASN B 1 46 ? -14.503 3.653 -22.323 1.00 17.64 227 ASN B CA 1
ATOM 1682 C C . ASN B 1 46 ? -13.537 2.618 -22.900 1.00 18.86 227 ASN B C 1
ATOM 1683 O O . ASN B 1 46 ? -13.613 2.240 -24.070 1.00 20.14 227 ASN B O 1
ATOM 1694 N N . GLY B 1 47 ? -12.623 2.145 -22.058 1.00 19.09 228 GLY B N 1
ATOM 1695 C CA . GLY B 1 47 ? -11.714 1.092 -22.445 1.00 20.13 228 GLY B CA 1
ATOM 1696 C C . GLY B 1 47 ? -10.482 1.542 -23.194 1.00 20.56 228 GLY B C 1
ATOM 1697 O O . GLY B 1 47 ? -9.639 0.696 -23.524 1.00 20.78 228 GLY B O 1
ATOM 1701 N N . ARG B 1 48 ? -10.348 2.834 -23.481 1.00 19.58 229 ARG B N 1
ATOM 1702 C CA . ARG B 1 48 ? -9.184 3.384 -24.160 1.00 19.01 229 ARG B CA 1
ATOM 1703 C C . ARG B 1 48 ? -8.302 4.109 -23.153 1.00 17.12 229 ARG B C 1
ATOM 1704 O O . ARG B 1 48 ? -8.782 4.623 -22.141 1.00 16.67 229 ARG B O 1
ATOM 1725 N N . THR B 1 49 ? -7.005 4.158 -23.449 1.00 16.00 230 THR B N 1
ATOM 1726 C CA . THR B 1 49 ? -6.022 4.809 -22.596 1.00 15.83 230 THR B CA 1
ATOM 1727 C C . THR B 1 49 ? -5.154 5.718 -23.452 1.00 13.92 230 THR B C 1
ATOM 1728 O O . THR B 1 49 ? -4.821 5.372 -24.590 1.00 14.41 230 THR B O 1
ATOM 1739 N N . GLY B 1 50 ? -4.789 6.876 -22.913 1.00 11.76 231 GLY B N 1
ATOM 1740 C CA . GLY B 1 50 ? -3.888 7.753 -23.632 1.00 10.33 231 GLY B CA 1
ATOM 1741 C C . GLY B 1 50 ? -3.760 9.110 -22.974 1.00 9.50 231 GLY B C 1
ATOM 1742 O O . GLY B 1 50 ? -4.422 9.423 -21.977 1.00 9.54 231 GLY B O 1
ATOM 1746 N N . TRP B 1 51 ? -2.893 9.921 -23.577 1.00 9.12 232 TRP B N 1
ATOM 1747 C CA . TRP B 1 51 ? -2.599 11.266 -23.108 1.00 8.31 232 TRP B CA 1
ATOM 1748 C C . TRP B 1 51 ? -3.510 12.280 -23.789 1.00 9.07 232 TRP B C 1
ATOM 1749 O O . TRP B 1 51 ? -3.947 12.087 -24.926 1.00 8.90 232 TRP B O 1
ATOM 1770 N N . PHE B 1 52 ? -3.780 13.373 -23.082 1.00 8.61 233 PHE B N 1
ATOM 1771 C CA . PHE B 1 52 ? -4.673 14.416 -23.567 1.00 8.07 233 PHE B CA 1
ATOM 1772 C C . PHE B 1 52 ? -4.239 15.749 -22.975 1.00 8.01 233 PHE B C 1
ATOM 1773 O O . PHE B 1 52 ? -3.486 15.781 -21.994 1.00 7.87 233 PHE B O 1
ATOM 1790 N N . PRO B 1 53 ? -4.706 16.870 -23.535 1.00 8.08 234 PRO B N 1
ATOM 1791 C CA . PRO B 1 53 ? -4.319 18.180 -22.986 1.00 8.32 234 PRO B CA 1
ATOM 1792 C C . PRO B 1 53 ? -5.022 18.465 -21.667 1.00 9.13 234 PRO B C 1
ATOM 1793 O O . PRO B 1 53 ? -6.248 18.393 -21.572 1.00 9.81 234 PRO B O 1
ATOM 1804 N N . SER B 1 54 ? -4.231 18.831 -20.655 1.00 10.39 235 SER B N 1
ATOM 1805 C CA . SER B 1 54 ? -4.797 19.091 -19.334 1.00 11.07 235 SER B CA 1
ATOM 1806 C C . SER B 1 54 ? -5.751 20.280 -19.344 1.00 10.51 235 SER B C 1
ATOM 1807 O O . SER B 1 54 ? -6.717 20.305 -18.572 1.00 10.68 235 SER B O 1
ATOM 1815 N N . ASN B 1 55 ? -5.499 21.279 -20.192 1.00 10.84 236 ASN B N 1
ATOM 1816 C CA . ASN B 1 55 ? -6.348 22.465 -20.223 1.00 12.27 236 ASN B CA 1
ATOM 1817 C C . ASN B 1 55 ? -7.680 22.228 -20.919 1.00 11.07 236 ASN B C 1
ATOM 1818 O O . ASN B 1 55 ? -8.512 23.139 -20.937 1.00 11.75 236 ASN B O 1
ATOM 1829 N N . TYR B 1 56 ? -7.914 21.039 -21.470 1.00 10.12 237 TYR B N 1
ATOM 1830 C CA . TYR B 1 56 ? -9.190 20.716 -22.096 1.00 9.60 237 TYR B CA 1
ATOM 1831 C C . TYR B 1 56 ? -10.187 20.089 -21.129 1.00 9.58 237 TYR B C 1
ATOM 1832 O O . TYR B 1 56 ? -11.287 19.727 -21.554 1.00 9.85 237 TYR B O 1
ATOM 1850 N N . VAL B 1 57 ? -9.832 19.935 -19.853 1.00 9.79 238 VAL B N 1
ATOM 1851 C CA . VAL B 1 57 ? -10.684 19.255 -18.887 1.00 9.52 238 VAL B CA 1
ATOM 1852 C C . VAL B 1 57 ? -10.790 20.106 -17.628 1.00 9.75 238 VAL B C 1
ATOM 1853 O O . VAL B 1 57 ? -9.980 21.002 -17.380 1.00 10.73 238 VAL B O 1
ATOM 1866 N N . ARG B 1 58 ? -11.809 19.813 -16.826 1.00 10.65 239 ARG B N 1
ATOM 1867 C CA . ARG B 1 58 ? -11.948 20.433 -15.516 1.00 11.13 239 ARG B CA 1
ATOM 1868 C C . ARG B 1 58 ? -12.248 19.372 -14.470 1.00 10.47 239 ARG B C 1
ATOM 1869 O O . ARG B 1 58 ? -12.937 18.382 -14.739 1.00 9.84 239 ARG B O 1
ATOM 1890 N N . GLU B 1 59 ? -11.702 19.587 -13.278 1.00 10.10 240 GLU B N 1
ATOM 1891 C CA . GLU B 1 59 ? -11.833 18.631 -12.191 1.00 9.92 240 GLU B CA 1
ATOM 1892 C C . GLU B 1 59 ? -13.286 18.489 -11.759 1.00 10.10 240 GLU B C 1
ATOM 1893 O O . GLU B 1 59 ? -13.987 19.485 -11.562 1.00 10.17 240 GLU B O 1
ATOM 1905 N N . VAL B 1 60 ? -13.729 17.241 -11.598 1.00 10.04 241 VAL B N 1
ATOM 1906 C CA . VAL B 1 60 ? -15.022 16.937 -10.991 1.00 10.74 241 VAL B CA 1
ATOM 1907 C C . VAL B 1 60 ? -14.798 15.863 -9.937 1.00 12.03 241 VAL B C 1
ATOM 1908 O O . VAL B 1 60 ? -13.657 15.489 -9.649 1.00 13.15 241 VAL B O 1
ATOM 1921 N N . LYS B 1 61 ? -15.882 15.375 -9.342 1.00 13.04 242 LYS B N 1
ATOM 1922 C CA . LYS B 1 61 ? -15.827 14.358 -8.300 1.00 13.62 242 LYS B CA 1
ATOM 1923 C C . LYS B 1 61 ? -16.537 13.102 -8.777 1.00 14.73 242 LYS B C 1
ATOM 1924 O O . LYS B 1 61 ? -17.588 13.180 -9.421 1.00 14.96 242 LYS B O 1
ATOM 1943 N N . ALA B 1 62 ? -15.956 11.945 -8.467 1.00 15.63 243 ALA B N 1
ATOM 1944 C CA . ALA B 1 62 ? -16.517 10.669 -8.909 1.00 17.69 243 ALA B CA 1
ATOM 1945 C C . ALA B 1 62 ? -17.840 10.381 -8.208 1.00 19.28 243 ALA B C 1
ATOM 1946 O O . ALA B 1 62 ? -17.996 10.619 -7.009 1.00 18.48 243 ALA B O 1
ATOM 1954 N N . ASN C 1 3 ? 6.279 -14.083 31.115 1.00 31.55 184 ASN C N 1
ATOM 1955 C CA . ASN C 1 3 ? 5.125 -14.183 30.225 1.00 32.45 184 ASN C CA 1
ATOM 1956 C C . ASN C 1 3 ? 5.517 -14.020 28.761 1.00 28.52 184 ASN C C 1
ATOM 1957 O O . ASN C 1 3 ? 6.294 -13.133 28.405 1.00 28.39 184 ASN C O 1
ATOM 1967 N N . ASN C 1 4 ? 4.971 -14.886 27.911 1.00 25.60 185 ASN C N 1
ATOM 1968 C CA . ASN C 1 4 ? 5.193 -14.757 26.478 1.00 23.42 185 ASN C CA 1
ATOM 1969 C C . ASN C 1 4 ? 4.613 -13.442 25.973 1.00 24.86 185 ASN C C 1
ATOM 1970 O O . ASN C 1 4 ? 3.560 -12.988 26.429 1.00 25.36 185 ASN C O 1
ATOM 1981 N N . GLN C 1 5 ? 5.306 -12.837 25.016 1.00 25.55 186 GLN C N 1
ATOM 1982 C CA . GLN C 1 5 ? 4.924 -11.544 24.476 1.00 26.97 186 GLN C CA 1
ATOM 1983 C C . GLN C 1 5 ? 5.184 -11.544 22.979 1.00 23.31 186 GLN C C 1
ATOM 1984 O O . GLN C 1 5 ? 6.109 -12.203 22.497 1.00 25.08 186 GLN C O 1
ATOM 1998 N N . LEU C 1 6 ? 4.352 -10.813 22.245 1.00 20.07 187 LEU C N 1
ATOM 1999 C CA . LEU C 1 6 ? 4.591 -10.579 20.830 1.00 16.05 187 LEU C CA 1
ATOM 2000 C C . LEU C 1 6 ? 5.325 -9.255 20.666 1.00 14.29 187 LEU C C 1
ATOM 2001 O O . LEU C 1 6 ? 4.883 -8.224 21.184 1.00 14.94 187 LEU C O 1
ATOM 2017 N N . VAL C 1 7 ? 6.455 -9.292 19.969 1.00 13.09 188 VAL C N 1
ATOM 2018 C CA . VAL C 1 7 ? 7.195 -8.084 19.630 1.00 12.92 188 VAL C CA 1
ATOM 2019 C C . VAL C 1 7 ? 7.362 -8.016 18.118 1.00 12.07 188 VAL C C 1
ATOM 2020 O O . VAL C 1 7 ? 7.476 -9.036 17.427 1.00 11.97 188 VAL C O 1
ATOM 2033 N N . VAL C 1 8 ? 7.373 -6.787 17.605 1.00 10.96 189 VAL C N 1
ATOM 2034 C CA . VAL C 1 8 ? 7.592 -6.522 16.191 1.00 11.04 189 VAL C CA 1
ATOM 2035 C C . VAL C 1 8 ? 8.655 -5.441 16.071 1.00 12.41 189 VAL C C 1
ATOM 2036 O O . VAL C 1 8 ? 8.873 -4.646 16.987 1.00 13.52 189 VAL C O 1
ATOM 2049 N N . ARG C 1 9 ? 9.312 -5.416 14.916 1.00 12.55 190 ARG C N 1
ATOM 2050 C CA . ARG C 1 9 ? 10.353 -4.441 14.620 1.00 12.59 190 ARG C CA 1
ATOM 2051 C C . ARG C 1 9 ? 9.889 -3.562 13.471 1.00 12.77 190 ARG C C 1
ATOM 2052 O O . ARG C 1 9 ? 9.404 -4.071 12.456 1.00 12.90 190 ARG C O 1
ATOM 2073 N N . ALA C 1 10 ? 10.042 -2.249 13.631 1.00 13.47 191 ALA C N 1
ATOM 2074 C CA . ALA C 1 10 ? 9.622 -1.312 12.597 1.00 15.08 191 ALA C CA 1
ATOM 2075 C C . ALA C 1 10 ? 10.513 -1.428 11.367 1.00 15.32 191 ALA C C 1
ATOM 2076 O O . ALA C 1 10 ? 11.740 -1.340 11.465 1.00 15.54 191 ALA C O 1
ATOM 2083 N N . LYS C 1 11 ? 9.889 -1.640 10.209 1.00 16.19 192 LYS C N 1
ATOM 2084 C CA . LYS C 1 11 ? 10.590 -1.570 8.930 1.00 17.79 192 LYS C CA 1
ATOM 2085 C C . LYS C 1 11 ? 10.670 -0.154 8.390 1.00 17.07 192 LYS C C 1
ATOM 2086 O O . LYS C 1 11 ? 11.648 0.195 7.712 1.00 18.60 192 LYS C O 1
ATOM 2105 N N . PHE C 1 12 ? 9.633 0.639 8.638 1.00 17.12 193 PHE C N 1
ATOM 2106 C CA . PHE C 1 12 ? 9.512 1.993 8.125 1.00 17.24 193 PHE C CA 1
ATOM 2107 C C . PHE C 1 12 ? 9.184 2.927 9.277 1.00 16.67 193 PHE C C 1
ATOM 2108 O O . PHE C 1 12 ? 8.678 2.507 10.321 1.00 17.74 193 PHE C O 1
ATOM 2125 N N . ASN C 1 13 ? 9.485 4.203 9.071 1.00 15.77 194 ASN C N 1
ATOM 2126 C CA . ASN C 1 13 ? 9.085 5.234 10.013 1.00 15.36 194 ASN C CA 1
ATOM 2127 C C . ASN C 1 13 ? 7.580 5.462 9.939 1.00 14.42 194 ASN C C 1
ATOM 2128 O O . ASN C 1 13 ? 6.958 5.315 8.883 1.00 15.26 194 ASN C O 1
ATOM 2139 N N . PHE C 1 14 ? 6.994 5.817 11.082 1.00 12.98 195 PHE C N 1
ATOM 2140 C CA . PHE C 1 14 ? 5.597 6.221 11.151 1.00 11.33 195 PHE C CA 1
ATOM 2141 C C . PHE C 1 14 ? 5.447 7.323 12.188 1.00 10.71 195 PHE C C 1
ATOM 2142 O O . PHE C 1 14 ? 6.062 7.263 13.255 1.00 10.51 195 PHE C O 1
ATOM 2159 N N . GLN C 1 15 ? 4.631 8.327 11.875 1.00 10.20 196 GLN C N 1
ATOM 2160 C CA . GLN C 1 15 ? 4.394 9.453 12.771 1.00 10.14 196 GLN C CA 1
ATOM 2161 C C . GLN C 1 15 ? 2.922 9.528 13.147 1.00 10.83 196 GLN C C 1
ATOM 2162 O O . GLN C 1 15 ? 2.050 9.557 12.273 1.00 10.96 196 GLN C O 1
ATOM 2176 N N . GLN C 1 16 ? 2.663 9.576 14.450 1.00 8.75 197 GLN C N 1
ATOM 2177 C CA . GLN C 1 16 ? 1.304 9.663 14.962 1.00 9.21 197 GLN C CA 1
ATOM 2178 C C . GLN C 1 16 ? 0.632 10.943 14.482 1.00 9.14 197 GLN C C 1
ATOM 2179 O O . GLN C 1 16 ? 1.291 11.955 14.230 1.00 9.32 197 GLN C O 1
ATOM 2193 N N . THR C 1 17 ? -0.698 10.899 14.380 1.00 10.78 198 THR C N 1
ATOM 2194 C CA . THR C 1 17 ? -1.506 12.099 14.187 1.00 10.23 198 THR C CA 1
ATOM 2195 C C . THR C 1 17 ? -2.235 12.510 15.456 1.00 10.96 198 THR C C 1
ATOM 2196 O O . THR C 1 17 ? -2.954 13.513 15.451 1.00 12.28 198 THR C O 1
ATOM 2207 N N . ASN C 1 18 ? -2.078 11.747 16.531 1.00 10.13 199 ASN C N 1
ATOM 2208 C CA . ASN C 1 18 ? -2.675 12.035 17.827 1.00 11.40 199 ASN C CA 1
ATOM 2209 C C . ASN C 1 18 ? -2.101 11.009 18.789 1.00 10.92 199 ASN C C 1
ATOM 2210 O O . ASN C 1 18 ? -1.384 10.092 18.381 1.00 10.91 199 ASN C O 1
ATOM 2221 N N . GLU C 1 19 ? -2.415 11.170 20.069 1.00 12.32 200 GLU C N 1
ATOM 2222 C CA . GLU C 1 19 ? -1.744 10.374 21.085 1.00 13.70 200 GLU C CA 1
ATOM 2223 C C . GLU C 1 19 ? -2.366 9.001 21.291 1.00 14.19 200 GLU C C 1
ATOM 2224 O O . GLU C 1 19 ? -1.901 8.259 22.164 1.00 15.58 200 GLU C O 1
ATOM 2236 N N . ASP C 1 20 ? -3.377 8.633 20.510 1.00 13.12 201 ASP C N 1
ATOM 2237 C CA . ASP C 1 20 ? -3.829 7.251 20.446 1.00 13.35 201 ASP C CA 1
ATOM 2238 C C . ASP C 1 20 ? -3.062 6.457 19.397 1.00 11.29 201 ASP C C 1
ATOM 2239 O O . ASP C 1 20 ? -3.341 5.267 19.212 1.00 11.29 201 ASP C O 1
ATOM 2248 N N . GLU C 1 21 ? -2.109 7.091 18.713 1.00 9.61 202 GLU C N 1
ATOM 2249 C CA . GLU C 1 21 ? -1.262 6.449 17.720 1.00 9.39 202 GLU C CA 1
ATOM 2250 C C . GLU C 1 21 ? 0.192 6.521 18.171 1.00 8.82 202 GLU C C 1
ATOM 2251 O O . GLU C 1 21 ? 0.578 7.399 18.946 1.00 9.59 202 GLU C O 1
ATOM 2263 N N . LEU C 1 22 ? 0.998 5.573 17.685 1.00 9.41 203 LEU C N 1
ATOM 2264 C CA . LEU C 1 22 ? 2.365 5.354 18.157 1.00 9.74 203 LEU C CA 1
ATOM 2265 C C . LEU C 1 22 ? 3.358 5.721 17.058 1.00 10.25 203 LEU C C 1
ATOM 2266 O O . LEU C 1 22 ? 3.408 5.054 16.020 1.00 11.70 203 LEU C O 1
ATOM 2282 N N . SER C 1 23 ? 4.160 6.761 17.297 1.00 9.44 204 SER C N 1
ATOM 2283 C CA . SER C 1 23 ? 5.265 7.094 16.404 1.00 9.63 204 SER C CA 1
ATOM 2284 C C . SER C 1 23 ? 6.421 6.128 16.628 1.00 10.59 204 SER C C 1
ATOM 2285 O O . SER C 1 23 ? 6.667 5.683 17.753 1.00 11.16 204 SER C O 1
ATOM 2293 N N . PHE C 1 24 ? 7.147 5.817 15.559 1.00 10.50 205 PHE C N 1
ATOM 2294 C CA . PHE C 1 24 ? 8.376 5.057 15.724 1.00 11.34 205 PHE C CA 1
ATOM 2295 C C . PHE C 1 24 ? 9.282 5.268 14.520 1.00 13.06 205 PHE C C 1
ATOM 2296 O O . PHE C 1 24 ? 8.878 5.797 13.482 1.00 13.05 205 PHE C O 1
ATOM 2313 N N . SER C 1 25 ? 10.532 4.849 14.696 1.00 14.56 206 SER C N 1
ATOM 2314 C CA . SER C 1 25 ? 11.567 4.914 13.678 1.00 16.52 206 SER C CA 1
ATOM 2315 C C . SER C 1 25 ? 11.963 3.502 13.272 1.00 16.82 206 SER C C 1
ATOM 2316 O O . SER C 1 25 ? 11.842 2.555 14.057 1.00 17.10 206 SER C O 1
ATOM 2324 N N . LYS C 1 26 ? 12.438 3.369 12.037 1.00 17.64 207 LYS C N 1
ATOM 2325 C CA . LYS C 1 26 ? 12.961 2.095 11.568 1.00 19.41 207 LYS C CA 1
ATOM 2326 C C . LYS C 1 26 ? 13.952 1.536 12.584 1.00 17.79 207 LYS C C 1
ATOM 2327 O O . LYS C 1 26 ? 14.871 2.232 13.024 1.00 17.83 207 LYS C O 1
ATOM 2346 N N . GLY C 1 27 ? 13.746 0.280 12.970 1.00 16.81 208 GLY C N 1
ATOM 2347 C CA . GLY C 1 27 ? 14.595 -0.402 13.923 1.00 17.03 208 GLY C CA 1
ATOM 2348 C C . GLY C 1 27 ? 14.006 -0.510 15.313 1.00 16.90 208 GLY C C 1
ATOM 2349 O O . GLY C 1 27 ? 14.473 -1.339 16.108 1.00 16.59 208 GLY C O 1
ATOM 2353 N N . ASP C 1 28 ? 13.004 0.305 15.632 1.00 16.28 209 ASP C N 1
ATOM 2354 C CA . ASP C 1 28 ? 12.363 0.230 16.936 1.00 16.17 209 ASP C CA 1
ATOM 2355 C C . ASP C 1 28 ? 11.681 -1.119 17.116 1.00 15.11 209 ASP C C 1
ATOM 2356 O O . ASP C 1 28 ? 11.120 -1.680 16.170 1.00 15.18 209 ASP C O 1
ATOM 2365 N N . VAL C 1 29 ? 11.724 -1.641 18.340 1.00 14.16 210 VAL C N 1
ATOM 2366 C CA . VAL C 1 29 ? 11.028 -2.872 18.698 1.00 14.11 210 VAL C CA 1
ATOM 2367 C C . VAL C 1 29 ? 9.823 -2.507 19.547 1.00 14.63 210 VAL C C 1
ATOM 2368 O O . VAL C 1 29 ? 9.958 -1.816 20.565 1.00 15.05 210 VAL C O 1
ATOM 2381 N N . ILE C 1 30 ? 8.654 -2.999 19.143 1.00 12.53 211 ILE C N 1
ATOM 2382 C CA . ILE C 1 30 ? 7.375 -2.621 19.729 1.00 12.67 211 ILE C CA 1
ATOM 2383 C C . ILE C 1 30 ? 6.733 -3.861 20.328 1.00 12.44 211 ILE C C 1
ATOM 2384 O O . ILE C 1 30 ? 6.716 -4.927 19.704 1.00 12.45 211 ILE C O 1
ATOM 2400 N N . HIS C 1 31 ? 6.192 -3.719 21.531 1.00 13.36 212 HIS C N 1
ATOM 2401 C CA . HIS C 1 31 ? 5.498 -4.814 22.187 1.00 14.02 212 HIS C CA 1
ATOM 2402 C C . HIS C 1 31 ? 4.012 -4.697 21.882 1.00 13.29 212 HIS C C 1
ATOM 2403 O O . HIS C 1 31 ? 3.372 -3.702 22.237 1.00 14.15 212 HIS C O 1
ATOM 2417 N N . VAL C 1 32 ? 3.479 -5.709 21.209 1.00 12.82 213 VAL C N 1
ATOM 2418 C CA . VAL C 1 32 ? 2.119 -5.671 20.684 1.00 11.44 213 VAL C CA 1
ATOM 2419 C C . VAL C 1 32 ? 1.133 -5.861 21.829 1.00 12.49 213 VAL C C 1
ATOM 2420 O O . VAL C 1 32 ? 1.281 -6.778 22.646 1.00 14.23 213 VAL C O 1
ATOM 2433 N N . THR C 1 33 ? 0.119 -4.998 21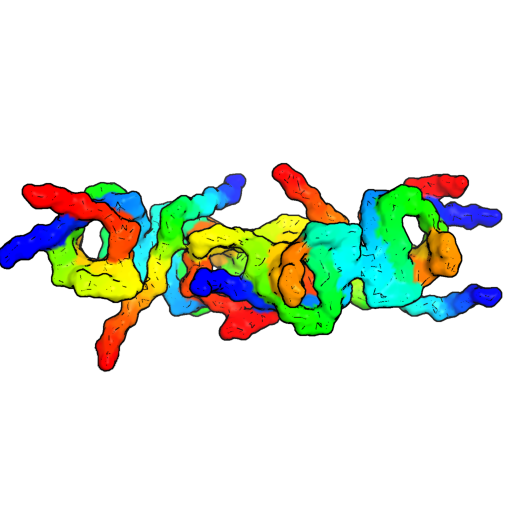.880 1.00 12.22 214 THR C N 1
ATOM 2434 C CA . THR C 1 33 ? -0.948 -5.074 22.871 1.00 13.66 214 THR C CA 1
ATOM 2435 C C . THR C 1 33 ? -2.295 -5.454 22.282 1.00 14.70 214 THR C C 1
ATOM 2436 O O . THR C 1 33 ? -3.119 -6.046 22.985 1.00 14.90 214 THR C O 1
ATOM 2447 N N . ARG C 1 34 ? -2.547 -5.123 21.020 1.00 14.01 215 ARG C N 1
ATOM 2448 C CA . ARG C 1 34 ? -3.799 -5.498 20.386 1.00 16.62 215 ARG C CA 1
ATOM 2449 C C . ARG C 1 34 ? -3.574 -5.731 18.904 1.00 16.16 215 ARG C C 1
ATOM 2450 O O . ARG C 1 34 ? -2.782 -5.034 18.261 1.00 15.29 215 ARG C O 1
ATOM 2471 N N . VAL C 1 35 ? -4.290 -6.714 18.372 1.00 17.20 216 VAL C N 1
ATOM 2472 C CA . VAL C 1 35 ? -4.260 -7.049 16.960 1.00 18.86 216 VAL C CA 1
ATOM 2473 C C . VAL C 1 35 ? -5.700 -7.090 16.475 1.00 21.75 216 VAL C C 1
ATOM 2474 O O . VAL C 1 35 ? -6.564 -7.687 17.128 1.00 22.24 216 VAL C O 1
ATOM 2487 N N . GLU C 1 36 ? -5.960 -6.437 15.349 1.00 24.19 217 GLU C N 1
ATOM 2488 C CA . GLU C 1 36 ? -7.292 -6.403 14.769 1.00 28.40 217 GLU C CA 1
ATOM 2489 C C . GLU C 1 36 ? -7.165 -6.414 13.258 1.00 28.85 217 GLU C C 1
ATOM 2490 O O . GLU C 1 36 ? -6.111 -6.096 12.697 1.00 28.63 217 GLU C O 1
ATOM 2502 N N . GLU C 1 37 ? -8.263 -6.771 12.602 1.00 29.67 218 GLU C N 1
ATOM 2503 C CA . GLU C 1 37 ? -8.326 -6.621 11.161 1.00 30.38 218 GLU C CA 1
ATOM 2504 C C . GLU C 1 37 ? -8.413 -5.140 10.821 1.00 27.73 218 GLU C C 1
ATOM 2505 O O . GLU C 1 37 ? -8.849 -4.318 11.630 1.00 27.94 218 GLU C O 1
ATOM 2517 N N . GLY C 1 38 ? -7.982 -4.801 9.611 1.00 25.19 219 GLY C N 1
ATOM 2518 C CA . GLY C 1 38 ? -8.134 -3.449 9.101 1.00 23.95 219 GLY C CA 1
ATOM 2519 C C . GLY C 1 38 ? -6.836 -2.717 8.840 1.00 21.94 219 GLY C C 1
ATOM 2520 O O . GLY C 1 38 ? -6.880 -1.588 8.331 1.00 23.68 219 GLY C O 1
ATOM 2524 N N . GLY C 1 39 ? -5.682 -3.293 9.160 1.00 19.57 220 GLY C N 1
ATOM 2525 C CA . GLY C 1 39 ? -4.411 -2.658 8.887 1.00 17.85 220 GLY C CA 1
ATOM 2526 C C . GLY C 1 39 ? -3.786 -1.920 10.049 1.00 15.40 220 GLY C C 1
ATOM 2527 O O . GLY C 1 39 ? -2.724 -1.313 9.868 1.00 15.56 220 GLY C O 1
ATOM 2531 N N . TRP C 1 40 ? -4.395 -1.960 11.234 1.00 13.34 221 TRP C N 1
ATOM 2532 C CA . TRP C 1 40 ? -3.881 -1.259 12.405 1.00 11.86 221 TRP C CA 1
ATOM 2533 C C . TRP C 1 40 ? -3.652 -2.252 13.529 1.00 11.61 221 TRP C C 1
ATOM 2534 O O . TRP C 1 40 ? -4.538 -3.053 13.838 1.00 11.67 221 TRP C O 1
ATOM 2555 N N . TRP C 1 41 ? -2.482 -2.174 14.156 1.00 11.10 222 TRP C N 1
ATOM 2556 C CA . TRP C 1 41 ? -2.182 -2.882 15.390 1.00 10.24 222 TRP C CA 1
ATOM 2557 C C . TRP C 1 41 ? -1.860 -1.855 16.468 1.00 10.07 222 TRP C C 1
ATOM 2558 O O . TRP C 1 41 ? -1.580 -0.691 16.175 1.00 9.43 222 TRP C O 1
ATOM 2579 N N . GLU C 1 42 ? -1.900 -2.294 17.722 1.00 9.65 223 GLU C N 1
ATOM 2580 C CA . GLU C 1 42 ? -1.588 -1.439 18.858 1.00 10.25 223 GLU C CA 1
ATOM 2581 C C . GLU C 1 42 ? -0.419 -2.034 19.623 1.00 9.67 223 GLU C C 1
ATOM 2582 O O . GLU C 1 42 ? -0.319 -3.256 19.770 1.00 10.02 223 GLU C O 1
ATOM 2594 N N . GLY C 1 43 ? 0.458 -1.169 20.124 1.00 9.36 224 GLY C N 1
ATOM 2595 C CA . GLY C 1 43 ? 1.627 -1.651 20.828 1.00 9.85 224 GLY C CA 1
ATOM 2596 C C . GLY C 1 43 ? 2.263 -0.570 21.669 1.00 10.88 224 GLY C C 1
ATOM 2597 O O . GLY C 1 43 ? 1.849 0.592 21.664 1.00 10.44 224 GLY C O 1
ATOM 2601 N N . THR C 1 44 ? 3.294 -0.983 22.398 1.00 11.56 225 THR C N 1
ATOM 2602 C CA . THR C 1 44 ? 3.974 -0.136 23.363 1.00 13.44 225 THR C CA 1
ATOM 2603 C C . THR C 1 44 ? 5.440 -0.008 22.982 1.00 13.79 225 THR C C 1
ATOM 2604 O O . THR C 1 44 ? 6.101 -1.006 22.679 1.00 14.41 225 THR C O 1
ATOM 2615 N N . LEU C 1 45 ? 5.934 1.225 22.988 1.00 13.94 226 LEU C N 1
ATOM 2616 C CA . LEU C 1 45 ? 7.335 1.517 22.723 1.00 15.10 226 LEU C CA 1
ATOM 2617 C C . LEU C 1 45 ? 7.773 2.582 23.709 1.00 16.90 226 LEU C C 1
ATOM 2618 O O . LEU C 1 45 ? 7.201 3.673 23.738 1.00 16.08 226 LEU C O 1
ATOM 2634 N N . ASN C 1 46 ? 8.751 2.247 24.542 1.00 19.88 227 ASN C N 1
ATOM 2635 C CA . ASN C 1 46 ? 9.474 3.239 25.324 1.00 24.70 227 ASN C CA 1
ATOM 2636 C C . ASN C 1 46 ? 8.516 4.191 26.041 1.00 26.41 227 ASN C C 1
ATOM 2637 O O . ASN C 1 46 ? 8.634 5.414 25.954 1.00 28.41 227 ASN C O 1
ATOM 2648 N N . GLY C 1 47 ? 7.534 3.616 26.740 1.00 25.33 228 GLY C N 1
ATOM 2649 C CA . GLY C 1 47 ? 6.675 4.389 27.613 1.00 24.47 228 GLY C CA 1
ATOM 2650 C C . GLY C 1 47 ? 5.376 4.904 27.023 1.00 22.94 228 GLY C C 1
ATOM 2651 O O . GLY C 1 47 ? 4.607 5.551 27.747 1.00 24.15 228 GLY C O 1
ATOM 2655 N N . ARG C 1 48 ? 5.099 4.658 25.745 1.00 19.19 229 ARG C N 1
ATOM 2656 C CA A ARG C 1 48 ? 3.849 5.063 25.108 0.52 17.56 229 ARG C CA 1
ATOM 2657 C CA B ARG C 1 48 ? 3.823 5.047 25.170 0.48 18.73 229 ARG C CA 1
ATOM 2658 C C . ARG C 1 48 ? 3.186 3.864 24.457 1.00 16.37 229 ARG C C 1
ATOM 2659 O O . ARG C 1 48 ? 3.864 2.932 24.019 1.00 15.56 229 ARG C O 1
ATOM 2700 N N . THR C 1 49 ? 1.861 3.925 24.359 1.00 14.74 230 THR C N 1
ATOM 2701 C CA . THR C 1 49 ? 1.057 2.897 23.720 1.00 13.59 230 THR C CA 1
ATOM 2702 C C . THR C 1 49 ? 0.146 3.549 22.691 1.00 12.71 230 THR C C 1
ATOM 2703 O O . THR C 1 49 ? -0.495 4.566 22.983 1.00 14.32 230 THR C O 1
ATOM 2714 N N . GLY C 1 50 ? 0.077 2.965 21.501 1.00 10.10 231 GLY C N 1
ATOM 2715 C CA . GLY C 1 50 ? -0.833 3.494 20.505 1.00 9.62 231 GLY C CA 1
ATOM 2716 C C . GLY C 1 50 ? -0.904 2.611 19.279 1.00 9.73 231 GLY C C 1
ATOM 2717 O O . GLY C 1 50 ? -0.169 1.627 19.138 1.00 9.87 231 GLY C O 1
ATOM 2721 N N . TRP C 1 51 ? -1.820 2.988 18.391 1.00 9.21 232 TRP C N 1
ATOM 2722 C CA . TRP C 1 51 ? -2.0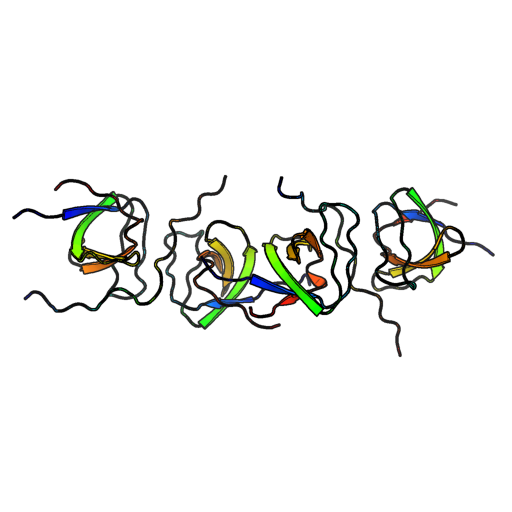60 2.271 17.149 1.00 8.93 232 TRP C CA 1
ATOM 2723 C C . TRP C 1 51 ? -1.044 2.673 16.086 1.00 8.56 232 TRP C C 1
ATOM 2724 O O . TRP C 1 51 ? -0.536 3.798 16.075 1.00 8.88 232 TRP C O 1
ATOM 2745 N N . PHE C 1 52 ? -0.770 1.745 15.172 1.00 8.05 233 PHE C N 1
ATOM 2746 C CA . PHE C 1 52 ? 0.195 1.971 14.104 1.00 8.46 233 PHE C CA 1
ATOM 2747 C C . PHE C 1 52 ? -0.128 1.032 12.949 1.00 8.37 233 PHE C C 1
ATOM 2748 O O . PHE C 1 52 ? -0.840 0.036 13.133 1.00 8.27 233 PHE C O 1
ATOM 2765 N N . PRO C 1 53 ? 0.396 1.304 11.752 1.00 8.95 234 PRO C N 1
ATOM 2766 C CA . PRO C 1 53 ? 0.098 0.428 10.604 1.00 9.25 234 PRO C CA 1
ATOM 2767 C C . PRO C 1 53 ? 0.816 -0.910 10.726 1.00 10.05 234 PRO C C 1
ATOM 2768 O O . PRO C 1 53 ? 2.037 -0.962 10.887 1.00 10.57 234 PRO C O 1
ATOM 2779 N N . SER C 1 54 ? 0.045 -1.997 10.627 1.00 10.00 235 SER C N 1
ATOM 2780 C CA . SER C 1 54 ? 0.616 -3.325 10.824 1.00 12.04 235 SER C CA 1
ATOM 2781 C C . SER C 1 54 ? 1.636 -3.677 9.749 1.00 12.32 235 SER C C 1
ATOM 2782 O O . SER C 1 54 ? 2.595 -4.403 10.027 1.00 13.09 235 SER C O 1
ATOM 2790 N N . ASN C 1 55 ? 1.469 -3.185 8.526 1.00 13.12 236 ASN C N 1
ATOM 2791 C CA . ASN C 1 55 ? 2.407 -3.568 7.482 1.00 15.84 236 ASN C CA 1
ATOM 2792 C C . ASN C 1 55 ? 3.653 -2.687 7.473 1.00 14.71 236 ASN C C 1
ATOM 2793 O O . ASN C 1 55 ? 4.486 -2.825 6.575 1.00 15.33 236 ASN C O 1
ATOM 2804 N N . TYR C 1 56 ? 3.822 -1.826 8.479 1.00 12.06 237 TYR C N 1
ATOM 2805 C CA . TYR C 1 56 ? 5.075 -1.111 8.689 1.00 11.78 237 TYR C CA 1
ATOM 2806 C C . TYR C 1 56 ? 6.042 -1.863 9.599 1.00 11.08 237 TYR C C 1
ATOM 2807 O O . TYR C 1 56 ? 7.134 -1.352 9.863 1.00 12.32 237 TYR C O 1
ATOM 2825 N N . VAL C 1 57 ? 5.664 -3.038 10.108 1.00 10.77 238 VAL C N 1
ATOM 2826 C CA . VAL C 1 57 ? 6.472 -3.767 11.078 1.00 11.23 238 VAL C CA 1
ATOM 2827 C C . VAL C 1 57 ? 6.578 -5.225 10.649 1.00 12.56 238 VAL C C 1
ATOM 2828 O O . VAL C 1 57 ? 5.810 -5.716 9.821 1.00 13.04 238 VAL C O 1
ATOM 2841 N N . ARG C 1 58 ? 7.527 -5.931 11.265 1.00 14.30 239 ARG C N 1
ATOM 2842 C CA A ARG C 1 58 ? 7.628 -7.362 11.045 0.42 15.46 239 ARG C CA 1
ATOM 2843 C CA B ARG C 1 58 ? 7.760 -7.350 11.027 0.58 14.82 239 ARG C CA 1
ATOM 2844 C C . ARG C 1 58 ? 7.947 -8.057 12.358 1.00 12.93 239 ARG C C 1
ATOM 2845 O O . ARG C 1 58 ? 8.647 -7.533 13.230 1.00 11.40 239 ARG C O 1
ATOM 2886 N N . GLU C 1 59 ? 7.352 -9.238 12.501 1.00 12.14 240 GLU C N 1
ATOM 2887 C CA . GLU C 1 59 ? 7.482 -10.012 13.727 1.00 11.14 240 GLU C CA 1
ATOM 2888 C C . GLU C 1 59 ? 8.935 -10.381 13.993 1.00 11.59 240 GLU C C 1
ATOM 2889 O O . GLU C 1 59 ? 9.659 -10.810 13.090 1.00 12.87 240 GLU C O 1
ATOM 2901 N N . VAL C 1 60 ? 9.353 -10.206 15.245 1.00 10.14 241 VAL C N 1
ATOM 2902 C CA . VAL C 1 60 ? 10.636 -10.709 15.726 1.00 11.00 241 VAL C CA 1
ATOM 2903 C C . VAL C 1 60 ? 10.400 -11.423 17.054 1.00 12.87 241 VAL C C 1
ATOM 2904 O O . VAL C 1 60 ? 9.252 -11.625 17.463 1.00 13.56 241 VAL C O 1
ATOM 2917 N N . LYS C 1 61 ? 11.473 -11.824 17.730 1.00 14.33 242 LYS C N 1
ATOM 2918 C CA . LYS C 1 61 ? 11.379 -12.510 19.012 1.00 15.12 242 LYS C CA 1
ATOM 2919 C C . LYS C 1 61 ? 12.003 -11.655 20.106 1.00 15.85 242 LYS C C 1
ATOM 2920 O O . LYS C 1 61 ? 13.047 -11.030 19.899 1.00 17.12 242 LYS C O 1
ATOM 2939 N N . ALA C 1 62 ? 11.363 -11.639 21.272 1.00 16.44 243 ALA C N 1
ATOM 2940 C CA . ALA C 1 62 ? 11.877 -10.894 22.416 1.00 18.13 243 ALA C CA 1
ATOM 2941 C C . ALA C 1 62 ? 13.211 -11.469 22.885 1.00 19.82 243 ALA C C 1
ATOM 2942 O O . ALA C 1 62 ? 14.130 -10.720 23.224 1.00 21.40 243 ALA C O 1
ATOM 2950 N N . ASN D 1 3 ? -2.925 39.099 -53.746 1.00 50.93 184 ASN D N 1
ATOM 2951 C CA . ASN D 1 3 ? -2.479 38.029 -54.634 1.00 50.86 184 ASN D CA 1
ATOM 2952 C C . ASN D 1 3 ? -1.482 37.120 -53.912 1.00 46.53 184 ASN D C 1
ATOM 2953 O O . ASN D 1 3 ? -1.545 35.896 -54.028 1.00 47.26 184 ASN D O 1
ATOM 2963 N N . ASN D 1 4 ? -0.564 37.738 -53.172 1.00 41.01 185 ASN D N 1
ATOM 2964 C CA . ASN D 1 4 ? 0.423 37.006 -52.388 1.00 35.09 185 ASN D CA 1
ATOM 2965 C C . ASN D 1 4 ? -0.267 36.117 -51.353 1.00 29.72 185 ASN D C 1
ATOM 2966 O O . ASN D 1 4 ? -1.329 36.456 -50.823 1.00 28.32 185 ASN D O 1
ATOM 2977 N N . GLN D 1 5 ? 0.335 34.956 -51.078 1.00 25.82 186 GLN D N 1
ATOM 2978 C CA . GLN D 1 5 ? -0.165 34.051 -50.042 1.00 21.44 186 GLN D CA 1
ATOM 2979 C C . GLN D 1 5 ? 0.988 33.494 -49.220 1.00 17.92 186 GLN D C 1
ATOM 2980 O O . GLN D 1 5 ? 1.990 33.032 -49.774 1.00 18.11 186 GLN D O 1
ATOM 2994 N N . LEU D 1 6 ? 0.833 33.520 -47.900 1.00 14.21 187 LEU D N 1
ATOM 2995 C CA . LEU D 1 6 ? 1.815 32.924 -47.009 1.00 13.45 187 LEU D CA 1
ATOM 2996 C C . LEU D 1 6 ? 1.640 31.412 -46.954 1.00 11.90 187 LEU D C 1
ATOM 2997 O O . LEU D 1 6 ? 0.524 30.889 -47.040 1.00 12.48 187 LEU D O 1
ATOM 3013 N N . VAL D 1 7 ? 2.761 30.708 -46.800 1.00 11.27 188 VAL D N 1
ATOM 3014 C CA . VAL D 1 7 ? 2.800 29.250 -46.839 1.00 12.67 188 VAL D CA 1
ATOM 3015 C C . VAL D 1 7 ? 3.462 28.742 -45.570 1.00 11.17 188 VAL D C 1
ATOM 3016 O O . VAL D 1 7 ? 4.490 29.275 -45.140 1.00 11.26 188 VAL D O 1
ATOM 3029 N N . VAL D 1 8 ? 2.879 27.698 -44.977 1.00 10.04 189 VAL D N 1
ATOM 3030 C CA . VAL D 1 8 ? 3.456 27.034 -43.818 1.00 10.55 189 VAL D CA 1
ATOM 3031 C C . VAL D 1 8 ? 3.431 25.529 -44.057 1.00 9.76 189 VAL D C 1
ATOM 3032 O O . VAL D 1 8 ? 2.682 25.020 -44.893 1.00 10.12 189 VAL D O 1
ATOM 3045 N N . ARG D 1 9 ? 4.276 24.819 -43.317 1.00 10.45 190 ARG D N 1
ATOM 3046 C CA . ARG D 1 9 ? 4.320 23.365 -43.350 1.00 11.07 190 ARG D CA 1
ATOM 3047 C C . ARG D 1 9 ? 4.091 22.839 -41.941 1.00 10.72 190 ARG D C 1
ATOM 3048 O O . ARG D 1 9 ? 4.678 23.343 -40.979 1.00 11.35 190 ARG D O 1
ATOM 3069 N N . ALA D 1 10 ? 3.209 21.853 -41.823 1.00 10.04 191 ALA D N 1
ATOM 3070 C CA . ALA D 1 10 ? 2.929 21.257 -40.525 1.00 9.89 191 ALA D CA 1
ATOM 3071 C C . ALA D 1 10 ? 4.170 20.563 -39.984 1.00 11.52 191 ALA D C 1
ATOM 3072 O O . ALA D 1 10 ? 4.836 19.806 -40.698 1.00 12.07 191 ALA D O 1
ATOM 3079 N N . LYS D 1 11 ? 4.479 20.816 -38.716 1.00 12.23 192 LYS D N 1
ATOM 3080 C CA . LYS D 1 11 ? 5.569 20.120 -38.054 1.00 13.10 192 LYS D CA 1
ATOM 3081 C C . LYS D 1 11 ? 5.094 19.179 -36.959 1.00 13.94 192 LYS D C 1
ATOM 3082 O O . LYS D 1 11 ? 5.888 18.357 -36.486 1.00 15.93 192 LYS D O 1
ATOM 3101 N N . PHE D 1 12 ? 3.831 19.272 -36.555 1.00 12.93 193 PHE D N 1
ATOM 3102 C CA . PHE D 1 12 ? 3.204 18.306 -35.667 1.00 12.84 193 PHE D CA 1
ATOM 3103 C C . PHE D 1 12 ? 1.903 17.840 -36.302 1.00 12.80 193 PHE D C 1
ATOM 3104 O O . PHE D 1 12 ? 1.363 18.484 -37.207 1.00 13.75 193 PHE D O 1
ATOM 3121 N N . ASN D 1 13 ? 1.403 16.711 -35.813 1.00 11.65 194 ASN D N 1
ATOM 3122 C CA . ASN D 1 13 ? 0.126 16.186 -36.269 1.00 13.07 194 ASN D CA 1
ATOM 3123 C C . ASN D 1 13 ? -1.013 16.863 -35.518 1.00 12.09 194 ASN D C 1
ATOM 3124 O O . ASN D 1 13 ? -0.903 17.151 -34.323 1.00 11.56 194 ASN D O 1
ATOM 3135 N N . PHE D 1 14 ? -2.110 17.121 -36.227 1.00 11.48 195 PHE D N 1
ATOM 3136 C CA . PHE D 1 14 ? -3.299 17.699 -35.614 1.00 10.26 195 PHE D CA 1
ATOM 3137 C C . PHE D 1 14 ? -4.538 17.114 -36.269 1.00 9.89 195 PHE D C 1
ATOM 3138 O O . PHE D 1 14 ? -4.628 17.061 -37.501 1.00 10.18 195 PHE D O 1
ATOM 3155 N N . GLN D 1 15 ? -5.491 16.686 -35.446 1.00 10.27 196 GLN D N 1
ATOM 3156 C CA . GLN D 1 15 ? -6.753 16.133 -35.924 1.00 9.96 196 GLN D CA 1
ATOM 3157 C C . GLN D 1 15 ? -7.898 17.050 -35.508 1.00 9.26 196 GLN D C 1
ATOM 3158 O O . GLN D 1 15 ? -8.073 17.348 -34.320 1.00 9.38 196 GLN D O 1
ATOM 3172 N N . GLN D 1 16 ? -8.670 17.500 -36.491 1.00 8.30 197 GLN D N 1
ATOM 3173 C CA . GLN D 1 16 ? -9.729 18.465 -36.235 1.00 8.64 197 GLN D CA 1
ATOM 3174 C C . GLN D 1 16 ? -10.783 17.880 -35.302 1.00 9.02 197 GLN D C 1
ATOM 3175 O O . GLN D 1 16 ? -11.078 16.681 -35.329 1.00 9.07 197 GLN D O 1
ATOM 3189 N N . THR D 1 17 ? -11.357 18.747 -34.471 1.00 9.87 198 THR D N 1
ATOM 3190 C CA . THR D 1 17 ? -12.445 18.352 -33.584 1.00 11.21 198 THR D CA 1
ATOM 3191 C C . THR D 1 17 ? -13.810 18.777 -34.106 1.00 11.95 198 THR D C 1
ATOM 3192 O O . THR D 1 17 ? -14.832 18.401 -33.516 1.00 13.70 198 THR D O 1
ATOM 3203 N N . ASN D 1 18 ? -13.839 19.557 -35.182 1.00 10.77 199 ASN D N 1
ATOM 3204 C CA . ASN D 1 18 ? -15.058 19.933 -35.877 1.00 11.29 199 ASN D CA 1
ATOM 3205 C C . ASN D 1 18 ? -14.652 20.347 -37.285 1.00 10.20 199 ASN D C 1
ATOM 3206 O O . ASN D 1 18 ? -13.467 20.408 -37.617 1.00 9.37 199 ASN D O 1
ATOM 3217 N N . GLU D 1 19 ? -15.650 20.623 -38.113 1.00 10.85 200 GLU D N 1
ATOM 3218 C CA . GLU D 1 19 ? -15.403 20.865 -39.530 1.00 11.79 200 GLU D CA 1
ATOM 3219 C C . GLU D 1 19 ? -14.856 22.258 -39.813 1.00 12.55 200 GLU D C 1
ATOM 3220 O O . GLU D 1 19 ? -14.453 22.523 -40.950 1.00 13.89 200 GLU D O 1
ATOM 3232 N N . ASP D 1 20 ? -14.837 23.151 -38.823 1.00 12.14 201 ASP D N 1
ATOM 3233 C CA . ASP D 1 20 ? -14.218 24.458 -38.987 1.00 13.86 201 ASP D CA 1
ATOM 3234 C C . ASP D 1 20 ? -12.726 24.442 -38.673 1.00 12.20 201 ASP D C 1
ATOM 3235 O O . ASP D 1 20 ? -12.059 25.469 -38.845 1.00 12.53 201 ASP D O 1
ATOM 3244 N N . GLU D 1 21 ? -12.196 23.306 -38.231 1.00 11.54 202 GLU D N 1
ATOM 3245 C CA . GLU D 1 21 ? -10.771 23.120 -38.022 1.00 11.04 202 GLU D CA 1
ATOM 3246 C C . GLU D 1 21 ? -10.206 22.251 -39.142 1.00 10.93 202 GLU D C 1
ATOM 3247 O O . GLU D 1 21 ? -10.924 21.525 -39.831 1.00 12.25 202 GLU D O 1
ATOM 3259 N N . LEU D 1 22 ? -8.897 22.333 -39.302 1.00 11.42 203 LEU D N 1
ATOM 3260 C CA . LEU D 1 22 ? -8.147 21.644 -40.342 1.00 12.23 203 LEU D CA 1
ATOM 3261 C C . LEU D 1 22 ? -7.350 20.514 -39.705 1.00 15.44 203 LEU D C 1
ATOM 3262 O O . LEU D 1 22 ? -6.681 20.729 -38.695 1.00 21.00 203 LEU D O 1
ATOM 3278 N N . SER D 1 23 ? -7.416 19.321 -40.294 1.00 12.38 204 SER D N 1
ATOM 3279 C CA . SER D 1 23 ? -6.541 18.216 -39.915 1.00 11.76 204 SER D CA 1
ATOM 3280 C C . SER D 1 23 ? -5.309 18.218 -40.801 1.00 12.66 204 SER D C 1
ATOM 3281 O O . SER D 1 23 ? -5.399 18.495 -41.998 1.00 14.58 204 SER D O 1
ATOM 3289 N N . PHE D 1 24 ? -4.159 17.883 -40.222 1.00 11.99 205 PHE D N 1
ATOM 3290 C CA . PHE D 1 24 ? -2.991 17.673 -41.058 1.00 11.20 205 PHE D CA 1
ATOM 3291 C C . PHE D 1 24 ? -2.009 16.728 -40.383 1.00 12.44 205 PHE D C 1
ATOM 3292 O O . PHE D 1 24 ? -2.089 16.445 -39.184 1.00 12.28 205 PHE D O 1
ATOM 3309 N N . SER D 1 25 ? -1.107 16.208 -41.206 1.00 13.50 206 SER D N 1
ATOM 3310 C CA . SER D 1 25 ? 0.011 15.382 -40.789 1.00 14.15 206 SER D CA 1
ATOM 3311 C C . SER D 1 25 ? 1.305 16.147 -41.019 1.00 12.00 206 SER D C 1
ATOM 3312 O O . SER D 1 25 ? 1.361 17.091 -41.813 1.00 11.86 206 SER D O 1
ATOM 3320 N N . LYS D 1 26 ? 2.350 15.728 -40.314 1.00 12.64 207 LYS D N 1
ATOM 3321 C CA . LYS D 1 26 ? 3.657 16.336 -40.494 1.00 11.84 207 LYS D CA 1
ATOM 3322 C C . LYS D 1 26 ? 3.973 16.428 -41.981 1.00 12.52 207 LYS D C 1
ATOM 3323 O O . LYS D 1 26 ? 3.801 15.460 -42.727 1.00 13.19 207 LYS D O 1
ATOM 3342 N N . GLY D 1 27 ? 4.391 17.614 -42.415 1.00 12.49 208 GLY D N 1
ATOM 3343 C CA . GLY D 1 27 ? 4.776 17.847 -43.790 1.00 13.24 208 GLY D CA 1
ATOM 3344 C C . GLY D 1 27 ? 3.692 18.433 -44.672 1.00 13.42 208 GLY D C 1
ATOM 3345 O O . GLY D 1 27 ? 4.008 18.910 -45.769 1.00 15.10 208 GLY D O 1
ATOM 3349 N N . ASP D 1 28 ? 2.435 18.424 -44.238 1.00 13.33 209 ASP D N 1
ATOM 3350 C CA . ASP D 1 28 ? 1.380 19.002 -45.062 1.00 12.14 209 ASP D CA 1
ATOM 3351 C C . ASP D 1 28 ? 1.634 20.490 -45.284 1.00 10.94 209 ASP D C 1
ATOM 3352 O O . ASP D 1 28 ? 2.096 21.200 -44.388 1.00 10.08 209 ASP D O 1
ATOM 3361 N N . VAL D 1 29 ? 1.327 20.962 -46.491 1.00 10.46 210 VAL D N 1
ATOM 3362 C CA . VAL D 1 29 ? 1.533 22.357 -46.868 1.00 10.45 210 VAL D CA 1
ATOM 3363 C C . VAL D 1 29 ? 0.201 23.088 -46.800 1.00 9.73 210 VAL D C 1
ATOM 3364 O O . VAL D 1 29 ? -0.783 22.664 -47.422 1.00 10.88 210 VAL D O 1
ATOM 3377 N N . ILE D 1 30 ? 0.176 24.198 -46.066 1.00 8.62 211 ILE D N 1
ATOM 3378 C CA . ILE D 1 30 ? -1.033 24.981 -45.841 1.00 7.97 211 ILE D CA 1
ATOM 3379 C C . ILE D 1 30 ? -0.799 26.396 -46.353 1.00 7.90 211 ILE D C 1
ATOM 3380 O O . ILE D 1 30 ? 0.225 27.011 -46.045 1.00 8.73 211 ILE D O 1
ATOM 3396 N N . HIS D 1 31 ? -1.756 26.916 -47.114 1.00 7.87 212 HIS D N 1
ATOM 3397 C CA . HIS D 1 31 ? -1.737 28.308 -47.549 1.00 9.17 212 HIS D CA 1
ATOM 3398 C C . HIS D 1 31 ? -2.591 29.124 -46.583 1.00 8.95 212 HIS D C 1
ATOM 3399 O O . HIS D 1 31 ? -3.789 28.864 -46.434 1.00 9.64 212 HIS D O 1
ATOM 3413 N N . VAL D 1 32 ? -1.963 30.100 -45.924 1.00 8.55 213 VAL D N 1
ATOM 3414 C CA . VAL D 1 32 ? -2.610 30.834 -44.843 1.00 9.03 213 VAL D CA 1
ATOM 3415 C C . VAL D 1 32 ? -3.660 31.790 -45.397 1.00 9.09 213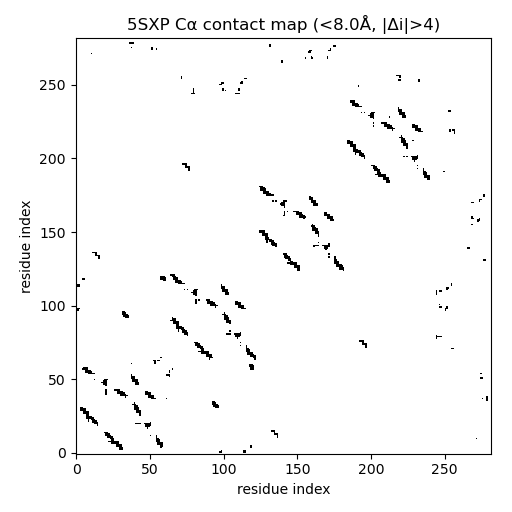 VAL D C 1
ATOM 3416 O O . VAL D 1 32 ? -3.428 32.508 -46.383 1.00 10.70 213 VAL D O 1
ATOM 3429 N N . THR D 1 33 ? -4.822 31.820 -44.745 1.00 8.55 214 THR D N 1
ATOM 3430 C CA . THR D 1 33 ? -5.910 32.716 -45.118 1.00 9.53 214 THR D CA 1
ATOM 3431 C C . THR D 1 33 ? -6.266 33.740 -44.047 1.00 9.26 214 THR D C 1
ATOM 3432 O O . THR D 1 33 ? -6.783 34.805 -44.389 1.00 9.54 214 THR D O 1
ATOM 3443 N N . ARG D 1 34 ? -6.008 33.455 -42.772 1.00 10.00 215 ARG D N 1
ATOM 3444 C CA . ARG D 1 34 ? -6.269 34.405 -41.697 1.00 10.42 215 ARG D CA 1
ATOM 3445 C C . ARG D 1 34 ? -5.236 34.204 -40.603 1.00 10.83 215 ARG D C 1
ATOM 3446 O O . ARG D 1 34 ? -4.854 33.069 -40.304 1.00 9.09 215 ARG D O 1
ATOM 3467 N N . VAL D 1 35 ? -4.804 35.311 -40.002 1.00 11.52 216 VAL D N 1
ATOM 3468 C CA . VAL D 1 35 ? -3.873 35.295 -38.883 1.00 13.34 216 VAL D CA 1
ATOM 3469 C C . VAL D 1 35 ? -4.520 35.998 -37.697 1.00 15.79 216 VAL D C 1
ATOM 3470 O O . VAL D 1 35 ? -5.130 37.061 -37.847 1.00 15.77 216 VAL D O 1
ATOM 3483 N N . GLU D 1 36 ? -4.386 35.387 -36.521 1.00 18.38 217 GLU D N 1
ATOM 3484 C CA . GLU D 1 36 ? -4.899 35.927 -35.271 1.00 21.31 217 GLU D CA 1
ATOM 3485 C C . GLU D 1 36 ? -3.938 35.580 -34.149 1.00 22.34 217 GLU D C 1
ATOM 3486 O O . GLU D 1 36 ? -3.206 34.590 -34.222 1.00 21.04 217 GLU D O 1
ATOM 3498 N N . GLU D 1 37 ? -3.956 36.395 -33.103 1.00 26.11 218 GLU D N 1
ATOM 3499 C CA . GLU D 1 37 ? -3.374 35.953 -31.852 1.00 30.69 218 GLU D CA 1
ATOM 3500 C C . GLU D 1 37 ? -4.343 34.988 -31.173 1.00 29.72 218 GLU D C 1
ATOM 3501 O O . GLU D 1 37 ? -5.511 34.869 -31.555 1.00 31.10 218 GLU D O 1
ATOM 3513 N N . GLY D 1 38 ? -3.848 34.282 -30.167 1.00 27.48 219 GLY D N 1
ATOM 3514 C CA . GLY D 1 38 ? -4.665 33.353 -29.412 1.00 25.36 219 GLY D CA 1
ATOM 3515 C C . GLY D 1 38 ? -4.365 31.895 -29.681 1.00 22.38 219 GLY D C 1
ATOM 3516 O O . GLY D 1 38 ? -4.930 31.030 -28.997 1.00 23.88 219 GLY D O 1
ATOM 3520 N N . GLY D 1 39 ? -3.515 31.590 -30.659 1.00 17.96 220 GLY D N 1
ATOM 3521 C CA . GLY D 1 39 ? -3.051 30.235 -30.880 1.00 15.76 220 GLY D CA 1
ATOM 3522 C C . GLY D 1 39 ? -3.539 29.570 -32.149 1.00 13.23 220 GLY D C 1
ATOM 3523 O O . GLY D 1 39 ? -3.105 28.447 -32.429 1.00 12.69 220 GLY D O 1
ATOM 3527 N N . TRP D 1 40 ? -4.414 30.210 -32.927 1.00 12.05 221 TRP D N 1
ATOM 3528 C CA . TRP D 1 40 ? -5.001 29.601 -34.116 1.00 10.03 221 TRP D CA 1
ATOM 3529 C C . TRP D 1 40 ? -4.829 30.509 -35.320 1.00 8.96 221 TRP D C 1
ATOM 3530 O O . TRP D 1 40 ? -5.080 31.716 -35.237 1.00 10.36 221 TRP D O 1
ATOM 3551 N N . TRP D 1 41 ? -4.412 29.916 -36.435 1.00 8.09 222 TRP D N 1
ATOM 3552 C CA . TRP D 1 41 ? -4.450 30.545 -37.744 1.00 7.84 222 TRP D CA 1
ATOM 3553 C C . TRP D 1 41 ? -5.404 29.750 -38.625 1.00 7.52 222 TRP D C 1
ATOM 3554 O O . TRP D 1 41 ? -5.758 28.610 -38.313 1.00 8.17 222 TRP D O 1
ATOM 3575 N N . GLU D 1 42 ? -5.827 30.363 -39.726 1.00 7.41 223 GLU D N 1
ATOM 3576 C CA . GLU D 1 42 ? -6.698 29.717 -40.698 1.00 7.77 223 GLU D CA 1
ATOM 3577 C C . GLU D 1 42 ? -5.950 29.541 -42.012 1.00 7.38 223 GLU D C 1
ATOM 3578 O O . GLU D 1 42 ? -5.146 30.396 -42.398 1.00 7.53 223 GLU D O 1
ATOM 3590 N N . GLY D 1 43 ? -6.214 28.437 -42.697 1.00 7.28 224 GLY D N 1
ATOM 3591 C CA . GLY D 1 43 ? -5.536 28.194 -43.955 1.00 7.71 224 GLY D CA 1
ATOM 3592 C C . GLY D 1 43 ? -6.205 27.084 -44.730 1.00 8.49 224 GLY D C 1
ATOM 3593 O O . GLY D 1 43 ? -7.171 26.465 -44.274 1.00 8.06 224 GLY D O 1
ATOM 3597 N N . THR D 1 44 ? -5.651 26.825 -45.911 1.00 9.63 225 THR D N 1
ATOM 3598 C CA . THR D 1 44 ? -6.250 25.934 -46.892 1.00 9.36 225 THR D CA 1
ATOM 3599 C C . THR D 1 44 ? -5.326 24.758 -47.160 1.00 8.48 225 THR D C 1
ATOM 3600 O O . THR D 1 44 ? -4.122 24.941 -47.377 1.00 8.89 225 THR D O 1
ATOM 3611 N N . LEU D 1 45 ? -5.902 23.556 -47.149 1.00 8.82 226 LEU D N 1
ATOM 3612 C CA . LEU D 1 45 ? -5.201 22.318 -47.466 1.00 10.04 226 LEU D CA 1
ATOM 3613 C C . LEU D 1 45 ? -6.124 21.485 -48.345 1.00 11.15 226 LEU D C 1
ATOM 3614 O O . LEU D 1 45 ? -7.248 21.187 -47.943 1.00 10.68 226 LEU D O 1
ATOM 3630 N N . ASN D 1 46 ? -5.659 21.122 -49.542 1.00 13.15 227 ASN D N 1
ATOM 3631 C CA . ASN D 1 46 ? -6.455 20.348 -50.496 1.00 14.43 227 ASN D CA 1
ATOM 3632 C C . ASN D 1 46 ? -7.838 20.967 -50.686 1.00 14.20 227 ASN D C 1
ATOM 3633 O O . ASN D 1 46 ? -8.862 20.285 -50.708 1.00 14.25 227 ASN D O 1
ATOM 3644 N N . GLY D 1 47 ? -7.857 22.284 -50.840 1.00 14.32 228 GLY D N 1
ATOM 3645 C CA . GLY D 1 47 ? -9.070 22.978 -51.204 1.00 14.65 228 GLY D CA 1
ATOM 3646 C C . GLY D 1 47 ? -10.044 23.237 -50.076 1.00 15.08 228 GLY D C 1
ATOM 3647 O O . GLY D 1 47 ? -11.078 23.873 -50.317 1.00 18.09 228 GLY D O 1
ATOM 3651 N N . ARG D 1 48 ? -9.760 22.772 -48.861 1.00 12.88 229 ARG D N 1
ATOM 3652 C CA . ARG D 1 48 ? -10.607 23.042 -47.706 1.00 12.02 229 ARG D CA 1
ATOM 3653 C C . ARG D 1 48 ? -9.900 23.995 -46.750 1.00 10.50 229 ARG D C 1
ATOM 3654 O O . ARG D 1 48 ? -8.691 23.883 -46.523 1.00 9.90 229 ARG D O 1
ATOM 3675 N N . THR D 1 49 ? -10.665 24.921 -46.183 1.00 10.80 230 THR D N 1
ATOM 3676 C CA . THR D 1 49 ? -10.135 25.966 -45.321 1.00 10.09 230 THR D CA 1
ATOM 3677 C C . THR D 1 49 ? -10.630 25.762 -43.895 1.00 9.77 230 THR D C 1
ATOM 3678 O O . THR D 1 49 ? -11.811 25.477 -43.674 1.00 11.75 230 THR D O 1
ATOM 3689 N N . GLY D 1 50 ? -9.725 25.909 -42.931 1.00 8.81 231 GLY D N 1
ATOM 3690 C CA . GLY D 1 50 ? -10.086 25.750 -41.532 1.00 8.49 231 GLY D CA 1
ATOM 369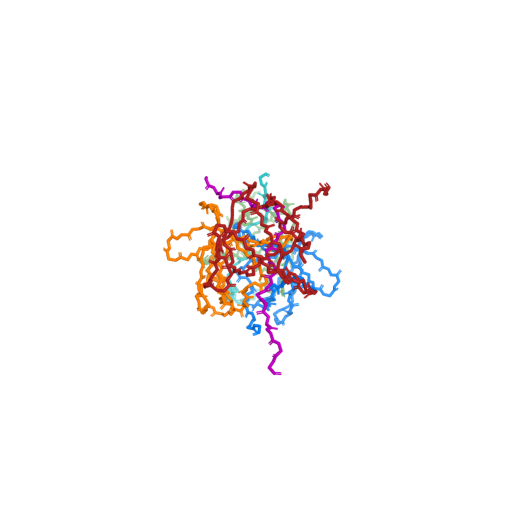1 C C . GLY D 1 50 ? -8.974 26.224 -40.623 1.00 8.36 231 GLY D C 1
ATOM 3692 O O . GLY D 1 50 ? -7.868 26.550 -41.066 1.00 8.27 231 GLY D O 1
ATOM 3696 N N . TRP D 1 51 ? -9.292 26.258 -39.333 1.00 8.49 232 TRP D N 1
ATOM 3697 C CA . TRP D 1 51 ? -8.372 26.743 -38.315 1.00 8.53 232 TRP D CA 1
ATOM 3698 C C . TRP D 1 51 ? -7.463 25.622 -37.818 1.00 8.36 232 TRP D C 1
ATOM 3699 O O . TRP D 1 51 ? -7.840 24.446 -37.809 1.00 8.98 232 TRP D O 1
ATOM 3720 N N . PHE D 1 52 ? -6.261 26.002 -37.391 1.00 7.43 233 PHE D N 1
ATOM 3721 C CA . PHE D 1 52 ? -5.257 25.056 -36.927 1.00 7.10 233 PHE D CA 1
ATOM 3722 C C . PHE D 1 52 ? -4.341 25.762 -35.937 1.00 7.80 233 PHE D C 1
ATOM 3723 O O . PHE D 1 52 ? -4.229 26.994 -35.961 1.00 7.05 233 PHE D O 1
ATOM 3740 N N . PRO D 1 53 ? -3.643 25.012 -35.078 1.00 8.19 234 PRO D N 1
ATOM 3741 C CA . PRO D 1 53 ? -2.744 25.644 -34.096 1.00 8.76 234 PRO D CA 1
ATOM 3742 C C . PRO D 1 53 ? -1.539 26.288 -34.768 1.00 8.82 234 PRO D C 1
ATOM 3743 O O . PRO D 1 53 ? -0.779 25.628 -35.482 1.00 8.82 234 PRO D O 1
ATOM 3754 N N . SER D 1 54 ? -1.362 27.586 -34.521 1.00 9.38 235 SER D N 1
ATOM 3755 C CA . SER D 1 54 ? -0.271 28.316 -35.155 1.00 10.34 235 SER D CA 1
ATOM 3756 C C . SER D 1 54 ? 1.090 27.809 -34.693 1.00 10.33 235 SER D C 1
ATOM 3757 O O . SER D 1 54 ? 2.071 27.892 -35.440 1.00 10.53 235 SER D O 1
ATOM 3765 N N . ASN D 1 55 ? 1.170 27.249 -33.489 1.00 10.88 236 ASN D N 1
ATOM 3766 C CA . ASN D 1 55 ? 2.435 26.714 -33.003 1.00 11.77 236 ASN D CA 1
ATOM 3767 C C . ASN D 1 55 ? 2.741 25.325 -33.549 1.00 10.37 236 ASN D C 1
ATOM 3768 O O . ASN D 1 55 ? 3.781 24.754 -33.199 1.00 11.84 236 ASN D O 1
ATOM 3779 N N . TYR D 1 56 ? 1.881 24.775 -34.408 1.00 8.99 237 TYR D N 1
ATOM 3780 C CA . TYR D 1 56 ? 2.074 23.449 -34.973 1.00 8.96 237 TYR D CA 1
ATOM 3781 C C . TYR D 1 56 ? 2.638 23.490 -36.389 1.00 8.49 237 TYR D C 1
ATOM 3782 O O . TYR D 1 56 ? 2.724 22.441 -37.040 1.00 8.81 237 TYR D O 1
ATOM 3800 N N . VAL D 1 57 ? 3.028 24.668 -36.884 1.00 8.64 238 VAL D N 1
ATOM 3801 C CA . VAL D 1 57 ? 3.540 24.805 -38.242 1.00 9.71 238 VAL D CA 1
ATOM 3802 C C . VAL D 1 57 ? 4.854 25.572 -38.231 1.00 11.62 238 VAL D C 1
ATOM 3803 O O . VAL D 1 57 ? 5.191 26.280 -37.278 1.00 12.10 238 VAL D O 1
ATOM 3816 N N . ARG D 1 58 ? 5.595 25.415 -39.323 1.00 11.51 239 ARG D N 1
ATOM 3817 C CA . ARG D 1 58 ? 6.810 26.170 -39.571 1.00 13.02 239 ARG D CA 1
ATOM 3818 C C . ARG D 1 58 ? 6.647 26.938 -40.874 1.00 13.47 239 ARG D C 1
ATOM 3819 O O . ARG D 1 58 ? 5.853 26.565 -41.743 1.00 12.98 239 ARG D O 1
ATOM 3840 N N . GLU D 1 59 ? 7.397 28.024 -41.009 1.00 14.25 240 GLU D N 1
ATOM 3841 C CA . GLU D 1 59 ? 7.221 28.883 -42.168 1.00 15.43 240 GLU D CA 1
ATOM 3842 C C . GLU D 1 59 ? 8.145 28.465 -43.309 1.00 15.20 240 GLU D C 1
ATOM 3843 O O . GLU D 1 59 ? 9.091 27.694 -43.141 1.00 15.23 240 GLU D O 1
ATOM 3855 N N . VAL D 1 60 ? 7.841 28.987 -44.490 1.00 15.79 241 VAL D N 1
ATOM 3856 C CA . VAL D 1 60 ? 8.504 28.611 -45.731 1.00 15.60 241 VAL D CA 1
ATOM 3857 C C . VAL D 1 60 ? 8.976 29.895 -46.389 1.00 16.30 241 VAL D C 1
ATOM 3858 O O . VAL D 1 60 ? 8.167 30.795 -46.643 1.00 16.91 241 VAL D O 1
ATOM 3871 N N . LYS D 1 61 ? 10.276 29.990 -46.649 1.00 16.83 242 LYS D N 1
ATOM 3872 C CA . LYS D 1 61 ? 10.818 31.195 -47.263 1.00 17.99 242 LYS D CA 1
ATOM 3873 C C . LYS D 1 61 ? 10.361 31.296 -48.711 1.00 20.68 242 LYS D C 1
ATOM 3874 O O . LYS D 1 61 ? 10.521 30.353 -49.492 1.00 21.93 242 LYS D O 1
ATOM 3893 N N . ALA D 1 62 ? 9.787 32.443 -49.068 1.00 22.01 243 ALA D N 1
ATOM 3894 C CA . ALA D 1 62 ? 9.330 32.687 -50.432 1.00 26.14 243 ALA D CA 1
ATOM 3895 C C . ALA D 1 62 ? 10.514 32.946 -51.359 1.00 30.60 243 ALA D C 1
ATOM 3896 O O . ALA D 1 62 ? 10.551 32.490 -52.504 1.00 32.08 243 ALA D O 1
ATOM 3904 N N . SER E 2 8 ? 3.342 -1.668 -21.560 1.00 58.85 251 SER F N 1
ATOM 3905 C CA . SER E 2 8 ? 2.910 -0.996 -22.777 1.00 58.51 251 SER F CA 1
ATOM 3906 C C . SER E 2 8 ? 2.182 0.308 -22.458 1.00 54.87 251 SER F C 1
ATOM 3907 O O . SER E 2 8 ? 1.247 0.694 -23.163 1.00 55.20 251 SER F O 1
ATOM 3915 N N . ARG E 2 9 ? 2.607 0.983 -21.401 1.00 50.24 252 ARG F N 1
ATOM 3916 C CA . ARG E 2 9 ? 2.026 2.284 -21.082 1.00 44.83 252 ARG F CA 1
ATOM 3917 C C . ARG E 2 9 ? 2.410 3.269 -22.184 1.00 34.85 252 ARG F C 1
ATOM 3918 O O . ARG E 2 9 ? 3.578 3.309 -22.589 1.00 32.95 252 ARG F O 1
ATOM 3939 N N . PRO E 2 10 ? 1.481 4.074 -22.687 1.00 27.01 253 PRO F N 1
ATOM 3940 C CA . PRO E 2 10 ? 1.793 4.949 -23.823 1.00 22.58 253 PRO F CA 1
ATOM 3941 C C . PRO E 2 10 ? 2.786 6.028 -23.430 1.00 19.61 253 PRO F C 1
ATOM 3942 O O . PRO E 2 10 ? 2.689 6.601 -22.336 1.00 18.61 253 PRO F O 1
ATOM 3953 N N . PRO E 2 11 ? 3.747 6.343 -24.297 1.00 18.96 254 PRO F N 1
ATOM 3954 C CA . PRO E 2 11 ? 4.633 7.481 -24.025 1.00 18.10 254 PRO F CA 1
ATOM 3955 C C . PRO E 2 11 ? 3.903 8.810 -24.122 1.00 15.98 254 PRO F C 1
ATOM 3956 O O . PRO E 2 11 ? 3.006 9.006 -24.945 1.00 15.14 254 PRO F O 1
ATOM 3967 N N . ARG E 2 12 ? 4.322 9.730 -23.268 1.00 15.62 255 ARG F N 1
ATOM 3968 C CA . ARG E 2 12 ? 3.763 11.071 -23.248 1.00 15.48 255 ARG F CA 1
ATOM 3969 C C . ARG E 2 12 ? 4.167 11.832 -24.513 1.00 13.83 255 ARG F C 1
ATOM 3970 O O . ARG E 2 12 ? 5.316 11.733 -24.953 1.00 15.07 255 ARG F O 1
ATOM 3991 N N . PRO E 2 13 ? 3.256 12.595 -25.125 1.00 13.44 256 PRO F N 1
ATOM 3992 C CA . PRO E 2 13 ? 3.652 13.387 -26.297 1.00 13.69 256 PRO F CA 1
ATOM 3993 C C . PRO E 2 13 ? 4.684 14.438 -25.922 1.00 15.34 256 PRO F C 1
ATOM 3994 O O . PRO E 2 13 ? 4.617 15.044 -24.851 1.00 16.03 256 PRO F O 1
ATOM 4005 N N . SER E 2 14 ? 5.642 14.659 -26.820 1.00 16.92 257 SER F N 1
ATOM 4006 C CA . SER E 2 14 ? 6.681 15.645 -26.568 1.00 18.47 257 SER F CA 1
ATOM 4007 C C . SER E 2 14 ? 6.335 17.022 -27.117 1.00 17.35 257 SER F C 1
ATOM 4008 O O . SER E 2 14 ? 6.920 18.013 -26.667 1.00 17.89 257 SER F O 1
ATOM 4016 N N . ARG E 2 15 ? 5.398 17.112 -28.059 1.00 15.67 258 ARG F N 1
ATOM 4017 C CA . ARG E 2 15 ? 4.989 18.399 -28.591 1.00 13.87 258 ARG F CA 1
ATOM 4018 C C . ARG E 2 15 ? 4.196 19.181 -27.546 1.00 14.40 258 ARG F C 1
ATOM 4019 O O . ARG E 2 15 ? 3.662 18.603 -26.595 1.00 14.14 258 ARG F O 1
ATOM 4040 N N . PRO E 2 16 ? 4.093 20.496 -27.701 1.00 14.86 259 PRO F N 1
ATOM 4041 C CA . PRO E 2 16 ? 3.217 21.264 -26.823 1.00 15.78 259 PRO F CA 1
ATOM 4042 C C . PRO E 2 16 ? 1.769 20.884 -27.061 1.00 14.27 259 PRO F C 1
ATOM 4043 O O . PRO E 2 16 ? 1.384 20.593 -28.203 1.00 13.59 259 PRO F O 1
ATOM 4054 N N . PRO E 2 17 ? 0.938 20.865 -26.022 1.00 15.86 260 PRO F N 1
ATOM 4055 C CA . PRO E 2 17 ? -0.469 20.572 -26.244 1.00 16.34 260 PRO F CA 1
ATOM 4056 C C . PRO E 2 17 ? -1.096 21.634 -27.124 1.00 15.65 260 PRO F C 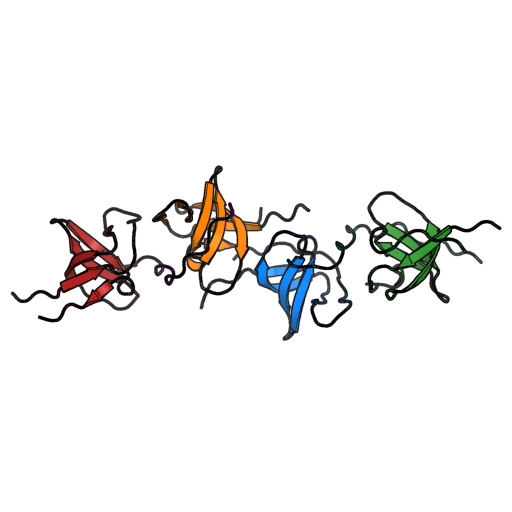1
ATOM 4057 O O . PRO E 2 17 ? -0.654 22.797 -27.131 1.00 15.98 260 PRO F O 1
ATOM 4068 N N . PRO E 2 18 ? -2.120 21.278 -27.895 1.00 13.84 261 PRO F N 1
ATOM 4069 C CA . PRO E 2 18 ? -2.796 22.292 -28.688 1.00 13.40 261 PRO F CA 1
ATOM 4070 C C . PRO E 2 18 ? -3.476 23.289 -27.782 1.00 12.80 261 PRO F C 1
ATOM 4071 O O . PRO E 2 18 ? -3.904 22.947 -26.662 1.00 12.88 261 PRO F O 1
ATOM 4082 N N . PRO E 2 19 ? -3.605 24.543 -28.212 1.00 13.06 262 PRO F N 1
ATOM 4083 C CA . PRO E 2 19 ? -4.320 25.527 -27.398 1.00 12.96 262 PRO F CA 1
ATOM 4084 C C . PRO E 2 19 ? -5.800 25.183 -27.307 1.00 12.55 262 PRO F C 1
ATOM 4085 O O . PRO E 2 19 ? -6.347 24.437 -28.122 1.00 12.32 262 PRO F O 1
ATOM 4096 N N . THR E 2 20 ? -6.456 25.738 -26.296 1.00 13.60 263 THR F N 1
ATOM 4097 C CA . THR E 2 20 ? -7.896 25.584 -26.229 1.00 13.17 263 THR F CA 1
ATOM 4098 C C . THR E 2 20 ? -8.523 26.212 -27.474 1.00 12.98 263 THR F C 1
ATOM 4099 O O . THR E 2 20 ? -7.953 27.136 -28.069 1.00 12.87 263 THR F O 1
ATOM 4110 N N . PRO E 2 21 ? -9.691 25.727 -27.895 1.00 13.84 264 PRO F N 1
ATOM 4111 C CA . PRO E 2 21 ? -10.201 26.099 -29.218 1.00 14.48 264 PRO F CA 1
ATOM 4112 C C . PRO E 2 21 ? -10.515 27.579 -29.345 1.00 16.04 264 PRO F C 1
ATOM 4113 O O . PRO E 2 21 ? -10.812 28.274 -28.371 1.00 16.08 264 PRO F O 1
ATOM 4124 N N . ARG E 2 22 ? -10.449 28.041 -30.588 1.00 17.47 265 ARG F N 1
ATOM 4125 C CA . ARG E 2 22 ? -10.727 29.424 -30.923 1.00 21.19 265 ARG F CA 1
ATOM 4126 C C . ARG E 2 22 ? -12.158 29.810 -30.569 1.00 23.85 265 ARG F C 1
ATOM 4127 O O . ARG E 2 22 ? -13.101 29.044 -30.786 1.00 22.18 265 ARG F O 1
ATOM 4148 N N . ARG E 2 23 ? -12.318 31.012 -30.034 1.00 29.19 266 ARG F N 1
ATOM 4149 C CA . ARG E 2 23 ? -13.644 31.590 -29.825 1.00 36.10 266 ARG F CA 1
ATOM 4150 C C . ARG E 2 23 ? -13.741 32.914 -30.565 1.00 38.17 266 ARG F C 1
ATOM 4151 O O . ARG E 2 23 ? -13.138 33.912 -30.124 1.00 39.73 266 ARG F O 1
ATOM 4172 N N . PRO E 2 24 ? -14.463 32.985 -31.682 1.00 39.37 267 PRO F N 1
ATOM 4173 C CA . PRO E 2 24 ? -14.671 34.284 -32.324 1.00 42.18 267 PRO F CA 1
ATOM 4174 C C . PRO E 2 24 ? -15.464 35.208 -31.416 1.00 46.76 267 PRO F C 1
ATOM 4175 O O . PRO E 2 24 ? -16.253 34.766 -30.578 1.00 46.75 267 PRO F O 1
ATOM 4186 N N . ALA E 2 25 ? -15.231 36.504 -31.575 1.00 51.47 268 ALA F N 1
ATOM 4187 C CA . ALA E 2 25 ? -16.019 37.488 -30.850 1.00 55.66 268 ALA F CA 1
ATOM 4188 C C . ALA E 2 25 ? -17.446 37.498 -31.382 1.00 58.61 268 ALA F C 1
ATOM 4189 O O . ALA E 2 25 ? -17.665 37.492 -32.597 1.00 58.87 268 ALA F O 1
ATOM 4196 N N . SER E 2 26 ? -18.417 37.482 -30.474 1.00 60.98 269 SER F N 1
ATOM 4197 C CA . SER E 2 26 ? -19.803 37.731 -30.851 1.00 62.74 269 SER F CA 1
ATOM 4198 C C . SER E 2 26 ? -20.066 39.231 -30.841 1.00 64.00 269 SER F C 1
ATOM 4199 O O . SER E 2 26 ? -19.329 39.993 -30.213 1.00 64.85 269 SER F O 1
ATOM 4207 N N . GLY F 2 5 ? -2.816 -0.694 36.746 1.00 60.61 248 GLY G N 1
ATOM 4208 C CA . GLY F 2 5 ? -3.458 0.423 36.078 1.00 61.20 248 GLY G CA 1
ATOM 4209 C C . GLY F 2 5 ? -3.338 0.361 34.567 1.00 61.84 248 GLY G C 1
ATOM 4210 O O . GLY F 2 5 ? -2.702 1.216 33.950 1.00 61.63 248 GLY G O 1
ATOM 4213 N N . LYS F 2 6 ? -3.953 -0.660 33.970 1.00 62.35 249 LYS G N 1
ATOM 4214 C CA . LYS F 2 6 ? -3.987 -0.807 32.520 1.00 62.36 249 LYS G CA 1
ATOM 4215 C C . LYS F 2 6 ? -5.196 -0.047 31.985 1.00 57.83 249 LYS G C 1
ATOM 4216 O O . LYS F 2 6 ? -6.330 -0.523 32.122 1.00 58.55 249 LYS G O 1
ATOM 4235 N N . PRO F 2 7 ? -5.015 1.125 31.381 1.00 52.27 250 PRO G N 1
ATOM 4236 C CA . PRO F 2 7 ? -6.174 1.929 30.976 1.00 48.50 250 PRO G CA 1
ATOM 4237 C C . PRO F 2 7 ? -6.926 1.285 29.823 1.00 44.05 250 PRO G C 1
ATOM 4238 O O . PRO F 2 7 ? -6.494 0.304 29.213 1.00 43.50 250 PRO G O 1
ATOM 4249 N N . SER F 2 8 ? -8.092 1.856 29.542 1.00 40.13 251 SER G N 1
ATOM 4250 C CA . SER F 2 8 ? -8.944 1.410 28.447 1.00 37.67 251 SER G CA 1
ATOM 4251 C C . SER F 2 8 ? -8.691 2.318 27.249 1.00 35.47 251 SER G C 1
ATOM 4252 O O . SER F 2 8 ? -9.062 3.496 27.264 1.00 36.81 251 SER G O 1
ATOM 4260 N N . ARG F 2 9 ? -8.065 1.776 26.221 1.00 32.41 252 ARG G N 1
ATOM 4261 C CA . ARG F 2 9 ? -7.713 2.555 25.049 1.00 30.27 252 ARG G CA 1
ATOM 4262 C C . ARG F 2 9 ? -8.755 2.368 23.949 1.00 26.50 252 ARG G C 1
ATOM 4263 O O . ARG F 2 9 ? -9.565 1.434 23.990 1.00 25.42 252 ARG G O 1
ATOM 4284 N N . PRO F 2 10 ? -8.778 3.255 22.958 1.00 24.88 253 PRO G N 1
ATOM 4285 C CA . PRO F 2 10 ? -9.884 3.278 21.999 1.00 23.71 253 PRO G CA 1
ATOM 4286 C C . PRO F 2 10 ? -9.712 2.232 20.914 1.00 23.13 253 PRO G C 1
ATOM 4287 O O . PRO F 2 10 ? -8.652 1.595 20.812 1.00 22.52 253 PRO G O 1
ATOM 4298 N N . PRO F 2 11 ? -10.724 2.043 20.071 1.00 23.89 254 PRO G N 1
ATOM 4299 C CA . PRO F 2 11 ? -10.575 1.136 18.932 1.00 23.36 254 PRO G CA 1
ATOM 4300 C C . PRO F 2 11 ? -9.583 1.685 17.920 1.00 22.35 254 PRO G C 1
ATOM 4301 O O . PRO F 2 11 ? -9.068 2.801 18.031 1.00 22.26 254 PRO G O 1
ATOM 4312 N N . ARG F 2 12 ? -9.326 0.861 16.914 1.00 21.56 255 ARG G N 1
ATOM 4313 C CA . ARG F 2 12 ? -8.492 1.223 15.778 1.00 19.52 255 ARG G CA 1
ATOM 4314 C C . ARG F 2 12 ? -8.901 2.584 15.224 1.00 18.10 255 ARG G C 1
ATOM 4315 O O . ARG F 2 12 ? -10.091 2.939 15.261 1.00 18.36 255 ARG G O 1
ATOM 4336 N N . PRO F 2 13 ? -7.961 3.366 14.697 1.00 16.69 256 PRO G N 1
ATOM 4337 C CA . PRO F 2 13 ? -8.345 4.551 13.924 1.00 17.19 256 PRO G CA 1
ATOM 4338 C C . PRO F 2 13 ? -9.369 4.183 12.860 1.00 17.00 256 PRO G C 1
ATOM 4339 O O . PRO F 2 13 ? -9.229 3.179 12.160 1.00 18.14 256 PRO G O 1
ATOM 4350 N N . SER F 2 14 ? -10.416 4.998 12.743 1.00 17.39 257 SER G N 1
ATOM 4351 C CA . SER F 2 14 ? -11.471 4.678 11.793 1.00 18.52 257 SER G CA 1
ATOM 4352 C C . SER F 2 14 ? -11.003 4.819 10.348 1.00 17.41 257 SER G C 1
ATOM 4353 O O . SER F 2 14 ? -11.592 4.197 9.457 1.00 18.93 257 SER G O 1
ATOM 4361 N N . ARG F 2 15 ? -9.952 5.597 10.103 1.00 15.22 258 ARG G N 1
ATOM 4362 C CA . ARG F 2 15 ? -9.433 5.786 8.759 1.00 15.06 258 ARG G CA 1
ATOM 4363 C C . ARG F 2 15 ? -8.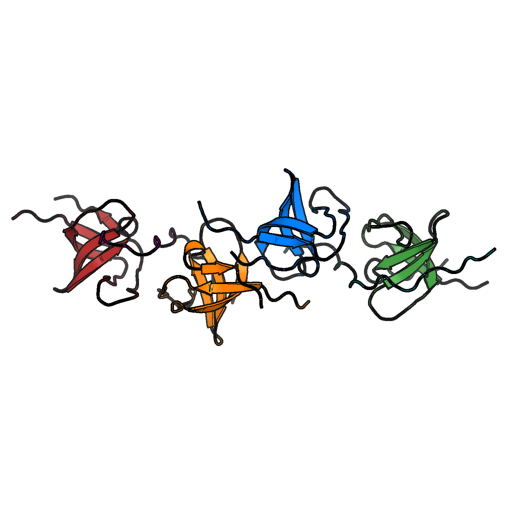555 4.608 8.339 1.00 15.04 258 ARG G C 1
ATOM 4364 O O . ARG F 2 15 ? -8.049 3.865 9.184 1.00 14.85 258 ARG G O 1
ATOM 4385 N N . PRO F 2 16 ? -8.345 4.420 7.033 1.00 16.24 259 PRO G N 1
ATOM 4386 C CA . PRO F 2 16 ? -7.417 3.379 6.596 1.00 16.33 259 PRO G CA 1
ATOM 4387 C C . PRO F 2 16 ? -5.985 3.772 6.906 1.00 15.99 259 PRO G C 1
ATOM 4388 O O . PRO F 2 16 ? -5.641 4.968 6.911 1.00 16.45 259 PRO G O 1
ATOM 4399 N N . PRO F 2 17 ? -5.102 2.800 7.152 1.00 16.15 260 PRO G N 1
ATOM 4400 C CA . PRO F 2 17 ? -3.712 3.143 7.422 1.00 16.31 260 PRO G CA 1
ATOM 4401 C C . PRO F 2 17 ? -3.050 3.698 6.176 1.00 15.62 260 PRO G C 1
ATOM 4402 O O . PRO F 2 17 ? -3.461 3.382 5.045 1.00 16.10 260 PRO G O 1
ATOM 4413 N N . PRO F 2 18 ? -2.023 4.537 6.326 1.00 15.34 261 PRO G N 1
ATOM 4414 C CA . PRO F 2 18 ? -1.281 4.973 5.152 1.00 15.14 261 PRO G CA 1
ATOM 4415 C C . PRO F 2 18 ? -0.579 3.789 4.515 1.00 14.87 261 PRO G C 1
ATOM 4416 O O . PRO F 2 18 ? -0.212 2.821 5.206 1.00 15.03 261 PRO G O 1
ATOM 4427 N N . PRO F 2 19 ? -0.379 3.808 3.201 1.00 15.32 262 PRO G N 1
ATOM 4428 C CA . PRO F 2 19 ? 0.381 2.734 2.557 1.00 15.75 262 PRO G CA 1
ATOM 4429 C C . PRO F 2 19 ? 1.849 2.804 2.943 1.00 15.17 262 PRO G C 1
ATOM 4430 O O . PRO F 2 19 ? 2.335 3.809 3.468 1.00 13.62 262 PRO G O 1
ATOM 4441 N N . THR F 2 20 ? 2.559 1.710 2.683 1.00 16.63 263 THR G N 1
ATOM 4442 C CA . THR F 2 20 ? 3.994 1.720 2.902 1.00 18.21 263 THR G CA 1
ATOM 4443 C C . THR F 2 20 ? 4.631 2.812 2.040 1.00 18.08 263 THR G C 1
ATOM 4444 O O . THR F 2 20 ? 4.084 3.189 1.000 1.00 16.95 263 THR G O 1
ATOM 4455 N N . PRO F 2 21 ? 5.777 3.347 2.458 1.00 19.02 264 PRO G N 1
ATOM 4456 C CA . PRO F 2 21 ? 6.315 4.533 1.787 1.00 19.85 264 PRO G CA 1
ATOM 4457 C C . PRO F 2 21 ? 6.643 4.289 0.323 1.00 19.62 264 PRO G C 1
ATOM 4458 O O . PRO F 2 21 ? 6.975 3.182 -0.104 1.00 19.84 264 PRO G O 1
ATOM 4469 N N . ARG F 2 22 ? 6.543 5.368 -0.441 1.00 20.11 265 ARG G N 1
ATOM 4470 C CA . ARG F 2 22 ? 6.805 5.341 -1.869 1.00 22.36 265 ARG G CA 1
ATOM 4471 C C . ARG F 2 22 ? 8.214 4.836 -2.174 1.00 25.77 265 ARG G C 1
ATOM 4472 O O . ARG F 2 22 ? 9.189 5.229 -1.529 1.00 25.00 265 ARG G O 1
ATOM 4493 N N . ARG F 2 23 ? 8.317 3.966 -3.182 1.00 31.69 266 ARG G N 1
ATOM 4494 C CA . ARG F 2 23 ? 9.598 3.398 -3.613 1.00 39.09 266 ARG G CA 1
ATOM 4495 C C . ARG F 2 23 ? 9.610 3.310 -5.133 1.00 44.18 266 ARG G C 1
ATOM 4496 O O . ARG F 2 23 ? 9.267 2.269 -5.707 1.00 45.73 266 ARG G O 1
ATOM 4517 N N . PRO F 2 24 ? 10.016 4.377 -5.822 1.00 47.14 267 PRO G N 1
ATOM 4518 C CA . PRO F 2 24 ? 9.921 4.379 -7.286 1.00 50.55 267 PRO G CA 1
ATOM 4519 C C . PRO F 2 24 ? 10.953 3.465 -7.930 1.00 55.68 267 PRO G C 1
ATOM 4520 O O . PRO F 2 24 ? 11.939 3.054 -7.314 1.00 56.20 267 PRO G O 1
ATOM 4531 N N . ALA F 2 25 ? 10.720 3.171 -9.209 1.00 60.05 268 ALA G N 1
ATOM 4532 C CA . ALA F 2 25 ? 11.583 2.275 -9.982 1.00 63.48 268 ALA G CA 1
ATOM 4533 C C . ALA F 2 25 ? 12.860 2.982 -10.403 1.00 65.53 268 ALA G C 1
ATOM 4534 O O . ALA F 2 25 ? 12.814 4.074 -10.968 1.00 66.97 268 ALA G O 1
#

CATH classification: 2.30.30.40

Nearest PDB structures (foldseek):
  5sxp-assembly2_D  TM=1.001E+00  e=2.275E-10  Homo sapiens
  2ak5-assembly1_B-2  TM=9.437E-01  e=1.999E-09  Rattus norvegicus
  2esw-assembly1_A  TM=9.728E-01  e=3.301E-09  Mus musculus
  5vei-assembly1_A  TM=9.147E-01  e=2.799E-06  Homo sapiens
  4rtt-assembly2_B-2  TM=8.933E-01  e=4.061E-05  Homo sapiens

Secondary structure (DSSP, 8-state):
-----EEEESS-B--SSTTB--B-TT-EEEEEEB-SSSEEEEEETTEEEEEEGGGEEE---/-----EEEESS-B--SSTTB--B-TT-EEEEEEE-SSSEEEEEETTEEEEEEGGGEEE---/----EEEESS-B--SSTTB--B-TT-EEEEEEE-TTSEEEEEETTEEEEEEGGGEEEE--/----EEEE-S-B--SSTTB--B-TT-EEEEEE--SSSEEEEEETTEEEEEEGGGEEE---/-PPPPP-SPPPPPPP----/-------S-SSPPPPSPP---

GO terms:
  GO:0007030 Golgi organization (P, IMP)
  GO:0007266 Rho protein signal transduction (P, IMP)
  GO:0097431 mitotic spindle pole (C, IDA)
  GO:0005813 centrosome (C, IDA)
  GO:0043015 gamma-tubulin binding (F, IDA)
  GO:0043065 positive regulation of apoptotic process (P, IMP)
  GO:1905833 negative regulation of microtubule nucleation (P, IMP)
  GO:0005515 protein binding (F, IPI)
  GO:0007165 signal transduction (P, TAS)
  GO:0005085 guanyl-nucleotide exchange factor activity (F, EXP)
  GO:0005829 cytosol (C, TAS)
  GO:0048013 ephrin receptor signaling pathway (P, TAS)
  GO:0005085 guanyl-nucleotide exchange factor activity (F, IDA)
  GO:0043005 neuron projection (C, IDA)
  GO:0043025 neuronal cell body (C, IDA)
  GO:0019901 protein kinase binding (F, IPI)
  GO:0032991 protein-containing complex (C, IDA)
  GO:2000394 positive regulation of lamellipodium morphogenesis (P, HMP)
  GO:1900026 positive regulation of substrate adhesion-dependent cell spreading (P, HMP)
  GO:0005925 focal adhesion (C, HDA)

InterPro domains:
  IPR000219 Dbl homology domain [PF00621] (275-448)
  IPR000219 Dbl homology domain [PS50010] (271-451)
  IPR000219 Dbl homology domain [SM00325] (275-450)
  IPR000219 Dbl homology domain [cd00160] (272-449)
  IPR001331 Guanine-nucleotide dissociation stimulator, CDC24, conserved site [PS00741] (399-424)
  IPR001452 SH3 domain [PF07653] (189-241)
  IPR001452 SH3 domain [PR00452] (201-216)
  IPR001452 SH3 domain [PR00452] (218-227)
  IPR001452 SH3 domain [PR00452] (229-241)
  IPR001452 SH3 domain [PS50002] (184-243)
  IPR001452 SH3 domain [SM00326] (187-242)
  IPR001715 Calponin homology domain [PF00307] (4-85)
  IPR001715 Calponin homology domain [PS50021] (1-133)
  IPR001715 Calponin homology domain [SM00033] (3-128)
  IPR001849 Pleckstrin homology domain [PF00169] (490-577)
  IPR001849 Pleckstrin homology domain [PS50003] (473-578)
  IPR001849 Pleckstrin homology domain [SM00233] (480-580)
  IPR011993 PH-like domain superfamily [G3DSA:2.30.29.30] (458-583)
  IPR035789 Rho guanine nucleotide exchange factor 7, SH3 domain [cd12061] (188-241)
  IPR035899 Dbl homology (DH) domain superfamily [G3DSA:1.20.900.10] (265-457)

Sequence (282 aa):
SNNQLVVRAKFNFQQTNEDELSFSKGDVIHVTRVEEGGWWEGTLNGRTGWFPSNNYVREEVKASNNQLVVRAKFNFQQTNEDELSFSKGDVIHVTRVEEGGWWEGTLNGRTGWFPSNYVREVKANNQLVVRAKFNFQQTNEDELSFSKGDVIHVTRVEEGGWWEGTLNGRRTGWFPSNYVRREVKANNQLVVRAKFNFQQTNEDELSFSKGDVIHVTRVEEGGWWEGTLNGRTGWFPSNYVREVKASRPPRPSRPPPPTPRRPASGKPSRPPRPSRPPPPTPRRPA

Foldseek 3Di:
DDDWWKKFFCAFDDDPDLQADGDHGGFIWIWDADDPDQWTWTDGPHGIHIDGPVGIGTDDD/DDQFWKWFFCAFDDDPDLQADTDHGGFIWGWDADDDDQWTWTDGPHGIHIDGPVRIGTDGD/DAWWKKFFCAFDDDPDQQADTDHGGFIWTWDADDPDQWTWTDGDHGIHIDGPVRIGTDGD/DDWWKKFFQDFDDDPDLQADGDHGGFMWTWDADDPDFWTWTDGPRGIHIDGPVRIGGDDD/DPDDDDPDDDDDDDDDDDD/DDDDDDDDDPDDDDDDDDDDD

Radius of gyration: 26.11 Å; Cα contacts (8 Å, |Δi|>4): 659; chains: 6; bounding box: 34×53×91 Å

Organism: Homo sapiens (NCBI:txid9606)

Solvent-accessible surface area: 16374 Å² total; per-residue (Å²): 161,75,44,76,2,34,0,91,0,76,52,59,14,78,42,38,70,142,103,15,3,27,13,64,150,22,44,62,0,77,3,42,79,4,28,150,68,24,6,13,32,0,42,22,138,87,151,72,3,20,0,0,12,40,2,1,99,8,54,137,101,130,127,37,102,7,3,0,91,2,74,40,54,8,69,43,33,68,150,47,3,3,29,7,59,153,23,44,56,0,76,11,58,59,8,49,156,36,4,0,8,17,0,43,25,141,84,129,59,0,6,0,1,1,52,6,1,82,6,18,111,102,193,155,89,99,2,5,120,2,85,40,59,8,69,64,33,66,153,73,7,1,20,7,65,155,26,44,58,0,77,26,60,74,90,66,166,41,26,0,68,2,0,43,23,138,79,108,27,1,1,0,0,19,81,8,3,165,126,54,197,111,197,141,110,117,41,2,99,3,91,45,43,12,70,47,31,73,149,105,11,1,27,6,61,136,39,45,65,0,74,17,71,117,93,56,167,67,19,7,55,29,0,37,28,149,74,94,60,2,19,0,0,18,106,2,8,117,113,63,194,150,165,181,22,91,78,12,115,28,65,38,6,39,56,23,50,167,88,106,163,129,185,84,119,72,48,98,68,16,117,24,56,34,4,40,50,21,63,170,96,153